Protein AF-A0A9P9YSN4-F1 (afdb_monomer_lite)

Radius of gyration: 20.15 Å; chains: 1; bounding box: 48×45×66 Å

Organism: NCBI:txid103775

Secondary structure (DSSP, 8-state):
-EEEE--SSS--EEEEEEEEEPTTSSSEEEEEEPPPBSS--SEEEE-TTSEEEEE-SSEEEEEETTT--EEEEEE-SS---EEEEEEEE---STTS-EEEEEEEEE--TTS--EEEEEEEEE-SSS-EEEEEEEEEPPTTTTTS--EEEE-SSEEEEE-TTS-EEEEESSSTT-EEEEPPPSTT-EEEE-TTS-EEEEE-SS-EEEEEHHHHHHHHHHHHHTT-

Structure (mmCIF, N/CA/C/O backbone):
data_AF-A0A9P9YSN4-F1
#
_entry.id   AF-A0A9P9YSN4-F1
#
loop_
_atom_site.group_PDB
_atom_site.id
_atom_site.type_symbol
_atom_site.label_atom_id
_atom_site.label_alt_id
_atom_site.label_comp_id
_atom_site.label_asym_id
_atom_site.label_entity_id
_atom_site.label_seq_id
_atom_site.pdbx_PDB_ins_code
_atom_site.Cartn_x
_atom_site.Cartn_y
_atom_site.Cartn_z
_atom_site.occupancy
_atom_site.B_iso_or_equiv
_atom_site.auth_seq_id
_atom_site.auth_comp_id
_atom_site.auth_asym_id
_atom_site.auth_atom_id
_atom_site.pdbx_PDB_model_num
ATOM 1 N N . MET A 1 1 ? 9.419 14.635 -10.804 1.00 47.59 1 MET A N 1
ATOM 2 C CA . MET A 1 1 ? 8.189 15.073 -11.505 1.00 47.59 1 MET A CA 1
ATOM 3 C C . MET A 1 1 ? 7.823 14.019 -12.538 1.00 47.59 1 MET A C 1
ATOM 5 O O . MET A 1 1 ? 8.731 13.466 -13.154 1.00 47.59 1 MET A O 1
ATOM 9 N N . ALA A 1 2 ? 6.533 13.730 -12.711 1.00 52.50 2 ALA A N 1
ATOM 10 C CA . ALA A 1 2 ? 6.032 12.954 -13.845 1.00 52.50 2 ALA A CA 1
ATOM 11 C C . ALA A 1 2 ? 5.411 13.927 -14.851 1.00 52.50 2 ALA A C 1
ATOM 13 O O . ALA A 1 2 ? 4.772 14.896 -14.446 1.00 52.50 2 ALA A O 1
ATOM 14 N N . TRP A 1 3 ? 5.630 13.696 -16.139 1.00 53.97 3 TRP A N 1
ATOM 15 C CA . TRP A 1 3 ? 5.052 14.509 -17.202 1.00 53.97 3 TRP A CA 1
ATOM 16 C C . TRP A 1 3 ? 4.331 13.605 -18.197 1.00 53.97 3 TRP A C 1
ATOM 18 O O . TRP A 1 3 ? 4.740 12.467 -18.456 1.00 53.97 3 TRP A O 1
ATOM 28 N N . GLN A 1 4 ? 3.211 14.108 -18.703 1.00 57.81 4 GLN A N 1
ATOM 29 C CA . GLN A 1 4 ? 2.383 13.424 -19.683 1.00 57.81 4 GLN A CA 1
ATOM 30 C C . GLN A 1 4 ? 2.685 14.002 -21.060 1.00 57.81 4 GLN A C 1
ATOM 32 O O . GLN A 1 4 ? 2.766 15.218 -21.226 1.00 57.81 4 GLN A O 1
ATOM 37 N N . GLN A 1 5 ? 2.854 13.123 -22.042 1.00 48.91 5 GLN A N 1
ATOM 38 C CA . GLN A 1 5 ? 2.970 13.518 -23.437 1.00 48.91 5 GLN A CA 1
ATOM 39 C C . GLN A 1 5 ? 1.948 12.739 -24.248 1.00 48.91 5 GLN A C 1
ATOM 41 O O . GLN A 1 5 ? 2.047 11.518 -24.393 1.00 48.91 5 GLN A O 1
ATOM 46 N N . GLU A 1 6 ? 0.972 13.454 -24.793 1.00 52.16 6 GLU A N 1
ATOM 47 C CA . GLU A 1 6 ? 0.293 13.012 -26.004 1.00 52.16 6 GLU A CA 1
ATOM 48 C C . GLU A 1 6 ? 1.110 13.445 -27.231 1.00 52.16 6 GLU A C 1
ATOM 50 O O . GLU A 1 6 ? 1.854 14.420 -27.168 1.00 52.16 6 GLU A O 1
ATOM 55 N N . LEU A 1 7 ? 0.933 12.719 -28.342 1.00 52.16 7 LEU A N 1
ATOM 56 C CA . LEU A 1 7 ? 1.670 12.759 -29.623 1.00 52.16 7 LEU A CA 1
ATOM 57 C C . LEU A 1 7 ? 2.938 11.886 -29.630 1.00 52.16 7 LEU A C 1
ATOM 59 O O . LEU A 1 7 ? 3.836 12.051 -28.819 1.00 52.16 7 LEU A O 1
ATOM 63 N N . VAL A 1 8 ? 3.111 10.889 -30.504 1.00 45.72 8 VAL A N 1
ATOM 64 C CA . VAL A 1 8 ? 2.631 10.619 -31.872 1.00 45.72 8 VAL A CA 1
ATOM 65 C C . VAL A 1 8 ? 1.987 9.214 -31.885 1.00 45.72 8 VAL A C 1
ATOM 67 O O . VAL A 1 8 ? 2.545 8.301 -31.285 1.00 45.72 8 VAL A O 1
ATOM 70 N N . MET A 1 9 ? 0.838 9.014 -32.548 1.00 53.06 9 MET A N 1
ATOM 71 C CA . MET A 1 9 ? 0.032 7.759 -32.614 1.00 53.06 9 MET A CA 1
ATOM 72 C C . MET A 1 9 ? -1.070 7.530 -31.550 1.00 53.06 9 MET A C 1
ATOM 74 O O . MET A 1 9 ? -1.555 6.407 -31.419 1.00 53.06 9 MET A O 1
ATOM 78 N N . GLY A 1 10 ? -1.503 8.558 -30.810 1.00 57.53 10 GLY A N 1
ATOM 79 C CA . GLY A 1 10 ? -2.753 8.504 -30.024 1.00 57.53 10 GLY A CA 1
ATOM 80 C C . GLY A 1 10 ? -2.774 7.540 -28.826 1.00 57.53 10 GLY A C 1
ATOM 81 O O . GLY A 1 10 ? -3.849 7.150 -28.384 1.00 57.53 10 GLY A O 1
ATOM 82 N N . LYS A 1 11 ? -1.611 7.119 -28.307 1.00 59.16 11 LYS A N 1
ATOM 83 C CA . LYS A 1 11 ? -1.518 6.316 -27.075 1.00 59.16 11 LYS A CA 1
ATOM 84 C C . LYS A 1 11 ? -0.855 7.133 -25.963 1.00 59.16 11 LYS A C 1
ATOM 86 O O . LYS A 1 11 ? 0.205 7.703 -26.231 1.00 59.16 11 LYS A O 1
ATOM 91 N N . PRO A 1 12 ? -1.414 7.151 -24.739 1.00 64.19 12 PRO A N 1
ATOM 92 C CA . PRO A 1 12 ? -0.858 7.923 -23.637 1.00 64.19 12 PRO A CA 1
ATOM 93 C C . PRO A 1 12 ? 0.537 7.410 -23.270 1.00 64.19 12 PRO A C 1
ATOM 95 O O . PRO A 1 12 ? 0.761 6.198 -23.145 1.00 64.19 12 PRO A O 1
ATOM 98 N N . ARG A 1 13 ? 1.479 8.340 -23.096 1.00 71.69 13 ARG A N 1
ATOM 99 C CA . ARG A 1 13 ? 2.818 8.062 -22.576 1.00 71.69 13 ARG A CA 1
ATOM 100 C C . ARG A 1 13 ? 3.095 8.908 -21.345 1.00 71.69 13 ARG A C 1
ATOM 102 O O . ARG A 1 13 ? 2.758 10.090 -21.293 1.00 71.69 13 ARG A O 1
ATOM 109 N N . SER A 1 14 ? 3.760 8.295 -20.377 1.00 81.69 14 SER A N 1
ATOM 110 C CA . SER A 1 14 ? 4.265 8.987 -19.195 1.00 81.69 14 SER A CA 1
ATOM 111 C C . SER A 1 14 ? 5.777 8.841 -19.112 1.00 81.69 14 SER A C 1
ATOM 113 O O . SER A 1 14 ? 6.321 7.748 -19.294 1.00 81.69 14 SER A O 1
ATOM 115 N N . GLY A 1 15 ? 6.442 9.962 -18.847 1.00 84.62 15 GLY A N 1
ATOM 116 C CA . GLY A 1 15 ? 7.856 10.028 -18.505 1.00 84.62 15 GLY A CA 1
ATOM 117 C C . GLY A 1 15 ? 8.022 10.411 -17.039 1.00 84.62 15 GLY A C 1
ATOM 118 O O . GLY A 1 15 ? 7.251 11.212 -16.505 1.00 84.62 15 GLY A O 1
ATOM 119 N N . ILE A 1 16 ? 9.034 9.849 -16.381 1.00 89.19 16 ILE A N 1
ATOM 120 C CA . ILE A 1 16 ? 9.425 10.255 -15.029 1.00 89.19 16 ILE A CA 1
ATOM 121 C C . ILE A 1 16 ? 10.871 10.725 -15.076 1.00 89.19 16 ILE A C 1
ATOM 123 O O . ILE A 1 16 ? 11.736 10.061 -15.646 1.00 89.19 16 ILE A O 1
ATOM 127 N N . CYS A 1 17 ? 11.123 11.866 -14.440 1.00 88.56 17 CYS A N 1
ATOM 128 C CA . CYS A 1 17 ? 12.465 12.367 -14.204 1.00 88.56 17 CYS A CA 1
ATOM 129 C C . CYS A 1 17 ? 12.673 12.633 -12.708 1.00 88.56 17 CYS A C 1
ATOM 131 O O . CYS A 1 17 ? 11.836 13.265 -12.040 1.00 88.56 17 CYS A O 1
ATOM 133 N N . LYS A 1 18 ? 13.802 12.142 -12.192 1.00 89.44 18 LYS A N 1
ATOM 134 C CA . LYS A 1 18 ? 14.283 12.362 -10.830 1.00 89.44 18 LYS A CA 1
ATOM 135 C C . LYS A 1 18 ? 15.406 13.388 -10.852 1.00 89.44 18 LYS A C 1
ATOM 137 O O . LYS A 1 18 ? 16.397 13.229 -11.560 1.00 89.44 18 LYS A O 1
ATOM 142 N N . TYR A 1 19 ? 15.247 14.402 -10.016 1.00 89.75 19 TYR A N 1
ATOM 143 C CA . TYR A 1 19 ? 16.246 15.423 -9.751 1.00 89.75 19 TYR A CA 1
ATOM 144 C C . TYR A 1 19 ? 16.801 15.160 -8.357 1.00 89.75 19 TYR A C 1
ATOM 146 O O . TYR A 1 19 ? 16.035 15.106 -7.395 1.00 89.75 19 TYR A O 1
ATOM 154 N N . SER A 1 20 ? 18.109 14.961 -8.252 1.00 88.25 20 SER A N 1
ATOM 155 C CA . SER A 1 20 ? 18.782 14.859 -6.957 1.00 88.25 20 SER A CA 1
ATOM 156 C C . SER A 1 20 ? 19.406 16.209 -6.649 1.00 88.25 20 SER A C 1
ATOM 158 O O . SER A 1 20 ? 20.141 16.732 -7.483 1.00 88.25 20 SER A O 1
ATOM 160 N N . LEU A 1 21 ? 19.120 16.769 -5.479 1.00 89.88 21 LEU A N 1
ATOM 161 C CA . LEU A 1 21 ? 19.705 18.029 -5.021 1.00 89.88 21 LEU A CA 1
ATOM 162 C C . LEU A 1 21 ? 21.029 17.761 -4.302 1.00 89.88 21 LEU A C 1
ATOM 164 O O . LEU A 1 21 ? 21.212 16.700 -3.702 1.00 89.88 21 LEU A O 1
ATOM 168 N N . THR A 1 22 ? 21.958 18.711 -4.371 1.00 91.19 22 THR A N 1
ATOM 169 C CA . THR A 1 22 ? 23.121 18.714 -3.479 1.00 91.19 22 THR A CA 1
ATOM 170 C C . THR A 1 22 ? 22.670 18.957 -2.033 1.00 91.19 22 THR A C 1
ATOM 172 O O . THR A 1 22 ? 21.595 19.520 -1.818 1.00 91.19 22 THR A O 1
ATOM 175 N N . PRO A 1 23 ? 23.456 18.558 -1.014 1.00 90.44 23 PRO A N 1
ATOM 176 C CA . PRO A 1 23 ? 23.074 18.758 0.387 1.00 90.44 23 PRO A CA 1
ATOM 177 C C . PRO A 1 23 ? 22.812 20.222 0.763 1.00 90.44 23 PRO A C 1
ATOM 179 O O . PRO A 1 23 ? 22.046 20.478 1.685 1.00 90.44 23 PRO A O 1
ATOM 182 N N . THR A 1 24 ? 23.424 21.176 0.051 1.00 92.38 24 THR A N 1
ATOM 183 C CA . THR A 1 24 ? 23.204 22.615 0.264 1.00 92.38 24 THR A CA 1
ATOM 184 C C . THR A 1 24 ? 21.958 23.148 -0.449 1.00 92.38 24 THR A C 1
ATOM 186 O O . THR A 1 24 ? 21.590 24.291 -0.233 1.00 92.38 24 THR A O 1
ATOM 189 N N . LEU A 1 25 ? 21.278 22.321 -1.257 1.00 87.38 25 LEU A N 1
ATOM 190 C CA . LEU A 1 25 ? 20.076 22.638 -2.043 1.00 87.38 25 LEU A CA 1
ATOM 191 C C . LEU A 1 25 ? 20.259 23.704 -3.137 1.00 87.38 25 LEU A C 1
ATOM 193 O O . LEU A 1 25 ? 19.301 24.017 -3.841 1.00 87.38 25 LEU A O 1
ATOM 197 N N . ASP A 1 26 ? 21.473 24.212 -3.337 1.00 87.69 26 ASP A N 1
ATOM 198 C CA . ASP A 1 26 ? 21.745 25.285 -4.302 1.00 87.69 26 ASP A CA 1
ATOM 199 C C . ASP A 1 26 ? 21.825 24.782 -5.749 1.00 87.69 26 ASP A C 1
ATOM 201 O O . ASP A 1 26 ? 21.654 25.542 -6.702 1.00 87.69 26 ASP A O 1
ATOM 205 N N . THR A 1 27 ? 22.128 23.495 -5.934 1.00 89.62 27 THR A N 1
ATOM 206 C CA . THR A 1 27 ? 22.379 22.904 -7.252 1.00 89.62 27 THR A CA 1
ATOM 207 C C . THR A 1 27 ? 21.838 21.483 -7.366 1.00 89.62 27 THR A C 1
ATOM 209 O O . THR A 1 27 ? 21.609 20.776 -6.382 1.00 89.62 27 THR A O 1
ATOM 212 N N . LEU A 1 28 ? 21.639 21.038 -8.607 1.00 89.25 28 LEU A N 1
ATOM 213 C CA . LEU A 1 28 ? 21.333 19.644 -8.908 1.00 89.25 28 LEU A CA 1
ATOM 214 C C . LEU A 1 28 ? 22.616 18.808 -8.829 1.00 89.25 28 LEU A C 1
ATOM 216 O O . LEU A 1 28 ? 23.585 19.082 -9.531 1.00 89.25 28 LEU A O 1
ATOM 220 N N . ALA A 1 29 ? 22.598 17.753 -8.022 1.00 89.44 29 ALA A N 1
ATOM 221 C CA . ALA A 1 29 ? 23.640 16.734 -7.989 1.00 89.44 29 ALA A CA 1
ATOM 222 C C . ALA A 1 29 ? 23.543 15.776 -9.188 1.00 89.44 29 ALA A C 1
ATOM 224 O O . ALA A 1 29 ? 24.557 15.312 -9.700 1.00 89.44 29 ALA A O 1
ATOM 225 N N . SER A 1 30 ? 22.326 15.439 -9.630 1.00 88.69 30 SER A N 1
ATOM 226 C CA . SER A 1 30 ? 22.107 14.612 -10.824 1.00 88.69 30 SER A CA 1
ATOM 227 C C . SER A 1 30 ? 20.679 14.721 -11.355 1.00 88.69 30 SER A C 1
ATOM 229 O O . SER A 1 30 ? 19.746 15.052 -10.618 1.00 88.69 30 SER A O 1
ATOM 231 N N . ILE A 1 31 ? 20.516 14.392 -12.636 1.00 89.12 31 ILE A N 1
ATOM 232 C CA . ILE A 1 31 ? 19.228 14.225 -13.312 1.00 89.12 31 ILE A CA 1
ATOM 233 C C . ILE A 1 31 ? 19.180 12.795 -13.848 1.00 89.12 31 ILE A C 1
ATOM 235 O O . ILE A 1 31 ? 20.142 12.335 -14.464 1.00 89.12 31 ILE A O 1
ATOM 239 N N . ARG A 1 32 ? 18.081 12.083 -13.596 1.00 87.81 32 ARG A N 1
ATOM 240 C CA . ARG A 1 32 ? 17.879 10.711 -14.064 1.00 87.81 32 ARG A CA 1
ATOM 241 C C . ARG A 1 32 ? 16.506 10.555 -14.690 1.00 87.81 32 ARG A C 1
ATOM 243 O O . ARG A 1 32 ? 15.489 10.775 -14.032 1.00 87.81 32 ARG A O 1
ATOM 250 N N . GLU A 1 33 ? 16.495 10.110 -15.937 1.00 86.88 33 GLU A N 1
ATOM 251 C CA . GLU A 1 33 ? 15.278 9.757 -16.656 1.00 86.88 33 GLU A CA 1
ATOM 252 C C . GLU A 1 33 ? 14.961 8.275 -16.473 1.00 86.88 33 GLU A C 1
ATOM 254 O O . GLU A 1 33 ? 15.836 7.415 -16.566 1.00 86.88 33 GLU A O 1
ATOM 259 N N . PHE A 1 34 ? 13.695 7.984 -16.205 1.00 88.75 34 PHE A N 1
ATOM 260 C CA . PHE A 1 34 ? 13.178 6.627 -16.117 1.00 88.75 34 PHE A CA 1
ATOM 261 C C . PHE A 1 34 ? 12.638 6.220 -17.487 1.00 88.75 34 PHE A C 1
ATOM 263 O O . PHE A 1 34 ? 12.190 7.054 -18.279 1.00 88.75 34 PHE A O 1
ATOM 270 N N . LYS A 1 35 ? 12.630 4.914 -17.760 1.00 84.38 35 LYS A N 1
ATOM 271 C CA . LYS A 1 35 ? 12.101 4.377 -19.016 1.00 84.38 35 LYS A CA 1
ATOM 272 C C . LYS A 1 35 ? 10.649 4.822 -19.241 1.00 84.38 35 LYS A C 1
ATOM 274 O O . LYS A 1 35 ? 9.803 4.666 -18.361 1.00 84.38 35 LYS A O 1
ATOM 279 N N . GLN A 1 36 ? 10.360 5.329 -20.442 1.00 83.19 36 GLN A N 1
ATOM 280 C CA . GLN A 1 36 ? 9.019 5.783 -20.821 1.00 83.19 36 GLN A CA 1
ATOM 281 C C . GLN A 1 36 ? 7.975 4.666 -20.705 1.00 83.19 36 GLN A C 1
ATOM 283 O O . GLN A 1 36 ? 8.204 3.523 -21.118 1.00 83.19 36 GLN A O 1
ATOM 288 N N . LEU A 1 37 ? 6.788 5.032 -20.225 1.00 86.19 37 LEU A N 1
ATOM 289 C CA . LEU A 1 37 ? 5.637 4.145 -20.133 1.00 86.19 37 LEU A CA 1
ATOM 290 C C . LEU A 1 37 ? 4.684 4.317 -21.304 1.00 86.19 37 LEU A C 1
ATOM 292 O O . LEU A 1 37 ? 4.561 5.386 -21.891 1.00 86.19 37 LEU A O 1
ATOM 296 N N . ARG A 1 38 ? 3.964 3.234 -21.602 1.00 85.31 38 ARG A N 1
ATOM 297 C CA . ARG A 1 38 ? 2.877 3.188 -22.595 1.00 85.31 38 ARG A CA 1
ATOM 298 C C . ARG A 1 38 ? 1.486 3.316 -21.959 1.00 85.31 38 ARG A C 1
ATOM 300 O O . ARG A 1 38 ? 0.513 2.821 -22.519 1.00 85.31 38 ARG A O 1
ATOM 307 N N . HIS A 1 39 ? 1.422 3.855 -20.748 1.00 86.62 39 HIS A N 1
ATOM 308 C CA . HIS A 1 39 ? 0.187 4.164 -20.042 1.00 86.62 39 HIS A CA 1
ATOM 309 C C . HIS A 1 39 ? 0.390 5.435 -19.226 1.00 86.62 39 HIS A C 1
ATOM 311 O O . HIS A 1 39 ? 1.524 5.803 -18.913 1.00 86.62 39 HIS A O 1
ATOM 317 N N . GLU A 1 40 ? -0.725 6.081 -18.911 1.00 87.75 40 GLU A N 1
ATOM 318 C CA . GLU A 1 40 ? -0.768 7.269 -18.075 1.00 87.75 40 GLU A CA 1
ATOM 319 C C . GLU A 1 40 ? -0.560 6.912 -16.600 1.00 87.75 40 GLU A C 1
ATOM 321 O O . GLU A 1 40 ? -1.130 5.933 -16.108 1.00 87.75 40 GLU A O 1
ATOM 326 N N . LEU A 1 41 ? 0.222 7.729 -15.897 1.00 90.06 41 LEU A N 1
ATOM 327 C CA . LEU A 1 41 ? 0.331 7.707 -14.443 1.00 90.06 41 LEU A CA 1
ATOM 328 C C . LEU A 1 41 ? -0.571 8.766 -13.814 1.00 90.06 41 LEU A C 1
ATOM 330 O O . LEU A 1 41 ? -0.554 9.928 -14.219 1.00 90.06 41 LEU A O 1
ATOM 334 N N . ARG A 1 42 ? -1.293 8.354 -12.776 1.00 89.69 42 ARG A N 1
ATOM 335 C CA . ARG A 1 4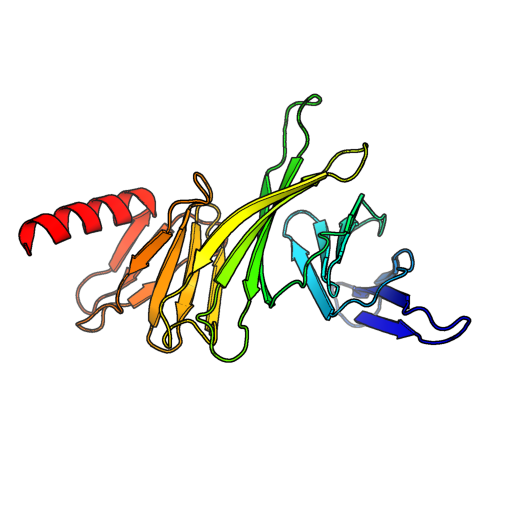2 ? -2.142 9.200 -11.931 1.00 89.69 42 ARG A CA 1
ATOM 336 C C . ARG A 1 42 ? -1.481 9.548 -10.608 1.00 89.69 42 ARG A C 1
ATOM 338 O O . ARG A 1 42 ? -1.691 10.632 -10.079 1.00 89.69 42 ARG A O 1
ATOM 345 N N . HIS A 1 43 ? -0.691 8.624 -10.074 1.00 90.25 43 HIS A N 1
ATOM 346 C CA . HIS A 1 43 ? -0.043 8.780 -8.783 1.00 90.25 43 HIS A CA 1
ATOM 347 C C . HIS A 1 43 ? 1.313 8.073 -8.778 1.00 90.25 43 HIS A C 1
ATOM 349 O O . HIS A 1 43 ? 1.505 7.073 -9.471 1.00 90.25 43 HIS A O 1
ATOM 355 N N . ILE A 1 44 ? 2.254 8.605 -8.002 1.00 92.19 44 ILE A N 1
ATOM 356 C CA . ILE A 1 44 ? 3.547 7.981 -7.737 1.00 92.19 44 ILE A CA 1
ATOM 357 C C . ILE A 1 44 ? 3.828 8.031 -6.239 1.00 92.19 44 ILE A C 1
ATOM 359 O O . ILE A 1 44 ? 3.563 9.045 -5.595 1.00 92.19 44 ILE A O 1
ATOM 363 N N . GLU A 1 45 ? 4.419 6.971 -5.706 1.00 90.69 45 GLU A N 1
ATOM 364 C CA . GLU A 1 45 ? 4.914 6.931 -4.332 1.00 90.69 45 GLU A CA 1
ATOM 365 C C . GLU A 1 45 ? 6.288 6.262 -4.287 1.00 90.69 45 GLU A C 1
ATOM 367 O O . GLU A 1 45 ? 6.600 5.397 -5.107 1.00 90.69 45 GLU A O 1
ATOM 372 N N . CYS A 1 46 ? 7.121 6.662 -3.331 1.00 88.81 46 CYS A N 1
ATOM 373 C CA . CYS A 1 46 ? 8.405 6.018 -3.079 1.00 88.81 46 CYS A CA 1
ATOM 374 C C . CYS A 1 46 ? 8.323 5.262 -1.757 1.00 88.81 46 CYS A C 1
ATOM 376 O O . CYS A 1 46 ? 8.006 5.854 -0.725 1.00 88.81 46 CYS A O 1
ATOM 378 N N . LEU A 1 47 ? 8.634 3.972 -1.787 1.00 85.44 47 LEU A N 1
ATOM 379 C CA . LEU A 1 47 ? 8.793 3.162 -0.590 1.00 85.44 47 LEU A CA 1
ATOM 380 C C . LEU A 1 47 ? 10.166 3.392 0.041 1.00 85.44 47 LEU A C 1
ATOM 382 O O . LEU A 1 47 ? 11.109 3.833 -0.619 1.00 85.44 47 LEU A O 1
ATOM 386 N N . SER A 1 48 ? 10.279 3.040 1.321 1.00 73.38 48 SER A N 1
ATOM 387 C CA . SER A 1 48 ? 11.511 3.149 2.110 1.00 73.38 48 SER A CA 1
ATOM 388 C C . SER A 1 48 ? 12.676 2.311 1.573 1.00 73.38 48 SER A C 1
ATOM 390 O O . SER A 1 48 ? 13.823 2.600 1.888 1.00 73.38 48 SER A O 1
ATOM 392 N N . GLU A 1 49 ? 12.402 1.294 0.756 1.00 73.69 49 GLU A N 1
ATOM 393 C CA . GLU A 1 49 ? 13.401 0.363 0.215 1.00 73.69 49 GLU A CA 1
ATOM 394 C C . GLU A 1 49 ? 13.857 0.714 -1.207 1.00 73.69 49 GLU A C 1
ATOM 396 O O . GLU A 1 49 ? 14.079 -0.169 -2.032 1.00 73.69 49 GLU A O 1
ATOM 401 N N . ASP A 1 50 ? 13.935 2.004 -1.538 1.00 82.62 50 ASP A N 1
ATOM 402 C CA . ASP A 1 50 ? 14.336 2.453 -2.876 1.00 82.62 50 ASP A CA 1
ATOM 403 C C . ASP A 1 50 ? 13.479 1.850 -4.008 1.00 82.62 50 ASP A C 1
ATOM 405 O O . ASP A 1 50 ? 13.941 1.640 -5.130 1.00 82.62 50 ASP A O 1
ATOM 409 N N . ARG A 1 51 ? 12.191 1.609 -3.746 1.00 89.25 51 ARG A N 1
ATOM 410 C CA . ARG A 1 51 ? 11.224 1.231 -4.781 1.00 89.25 51 ARG A CA 1
ATOM 411 C C . ARG A 1 51 ? 10.318 2.410 -5.083 1.00 89.25 51 ARG A C 1
ATOM 413 O O . ARG A 1 51 ? 9.630 2.908 -4.196 1.00 89.25 51 ARG A O 1
ATOM 420 N N . LEU A 1 52 ? 10.297 2.838 -6.338 1.00 92.62 52 LEU A N 1
ATOM 421 C CA . LEU A 1 52 ? 9.333 3.816 -6.827 1.00 92.62 52 LEU A CA 1
ATOM 422 C C . LEU A 1 52 ? 8.158 3.060 -7.445 1.00 92.62 52 LEU A C 1
ATOM 424 O O . LEU A 1 52 ? 8.369 2.202 -8.299 1.00 92.62 52 LEU A O 1
ATOM 428 N N . ILE A 1 53 ? 6.934 3.379 -7.040 1.00 94.62 53 ILE A N 1
ATOM 429 C CA . ILE A 1 53 ? 5.711 2.783 -7.578 1.00 94.62 53 ILE A CA 1
ATOM 430 C C . ILE A 1 53 ? 4.931 3.863 -8.316 1.00 94.62 53 ILE A C 1
ATOM 432 O O . ILE A 1 53 ? 4.778 4.984 -7.834 1.00 94.62 53 ILE A O 1
ATOM 436 N N . GLY A 1 54 ? 4.443 3.521 -9.502 1.00 94.25 54 GLY A N 1
ATOM 437 C CA . GLY A 1 54 ? 3.578 4.354 -10.319 1.00 94.25 54 GLY A CA 1
ATOM 438 C C . GLY A 1 54 ? 2.249 3.663 -10.548 1.00 94.25 54 GLY A C 1
ATOM 439 O O . GLY A 1 54 ? 2.204 2.524 -11.012 1.00 94.25 54 GLY A O 1
ATOM 440 N N . TYR A 1 55 ? 1.179 4.385 -10.254 1.00 94.75 55 TYR A N 1
ATOM 441 C CA . TYR A 1 55 ? -0.199 3.944 -10.387 1.00 94.75 55 TYR A CA 1
ATOM 442 C C . TYR A 1 55 ? -0.823 4.613 -11.604 1.00 94.75 55 TYR A C 1
ATOM 444 O O . TYR A 1 55 ? -0.905 5.841 -11.677 1.00 94.75 55 TYR A O 1
ATOM 452 N N . GLY A 1 56 ? -1.252 3.807 -12.568 1.00 93.19 56 GLY A N 1
ATOM 453 C CA . GLY A 1 56 ? -2.080 4.232 -13.691 1.00 93.19 56 GLY A CA 1
ATOM 454 C C . GLY A 1 56 ? -3.559 3.930 -13.461 1.00 93.19 56 GLY A C 1
ATOM 455 O O . GLY A 1 56 ? -3.998 3.725 -12.335 1.00 93.19 56 GLY A O 1
ATOM 456 N N . GLN A 1 57 ? -4.336 3.865 -14.545 1.00 91.81 57 GLN A N 1
ATOM 457 C CA . GLN A 1 57 ? -5.767 3.541 -14.462 1.00 91.81 57 GLN A CA 1
ATOM 458 C C . GLN A 1 57 ? -6.024 2.089 -14.046 1.00 91.81 57 GLN A C 1
ATOM 460 O O . GLN A 1 57 ? -6.857 1.844 -13.188 1.00 91.81 57 GLN A O 1
ATOM 465 N N . THR A 1 58 ? -5.342 1.128 -14.673 1.00 93.81 58 THR A N 1
ATOM 466 C CA . THR A 1 58 ? -5.450 -0.313 -14.361 1.00 93.81 58 THR A CA 1
ATOM 467 C C . THR A 1 58 ? -4.089 -0.974 -14.183 1.00 93.81 58 THR A C 1
ATOM 469 O O . THR A 1 58 ? -3.987 -2.195 -14.076 1.00 93.81 58 THR A O 1
ATOM 472 N N . ARG A 1 59 ? -3.022 -0.173 -14.223 1.00 94.25 59 ARG A N 1
ATOM 473 C CA . ARG A 1 59 ? -1.645 -0.648 -14.301 1.00 94.25 59 ARG A CA 1
ATOM 474 C C . ARG A 1 59 ? -0.821 -0.120 -13.152 1.00 94.25 59 ARG A C 1
ATOM 476 O O . ARG A 1 59 ? -0.997 1.026 -12.750 1.00 94.25 59 ARG A O 1
ATOM 483 N N . VAL A 1 60 ? 0.103 -0.945 -12.684 1.00 94.94 60 VAL A N 1
ATOM 484 C CA . VAL A 1 60 ? 1.102 -0.567 -11.684 1.00 94.94 60 VAL A CA 1
ATOM 485 C C . VAL A 1 60 ? 2.473 -0.842 -12.265 1.00 94.94 60 VAL A C 1
ATOM 487 O O . VAL A 1 60 ? 2.733 -1.947 -12.734 1.00 94.94 60 VAL A O 1
ATOM 490 N N . THR A 1 61 ? 3.354 0.151 -12.238 1.00 94.31 61 THR A N 1
ATOM 491 C CA . THR A 1 61 ? 4.760 -0.034 -12.608 1.00 94.31 61 THR A CA 1
ATOM 492 C C . THR A 1 61 ? 5.646 0.228 -11.410 1.00 94.31 61 THR A C 1
ATOM 494 O O . THR A 1 61 ? 5.412 1.166 -10.656 1.00 94.31 61 THR A O 1
ATOM 497 N N . ILE A 1 62 ? 6.665 -0.605 -11.243 1.00 93.00 62 ILE A N 1
ATOM 498 C CA . ILE A 1 62 ? 7.625 -0.520 -10.152 1.00 93.00 62 ILE A CA 1
ATOM 499 C C . ILE A 1 62 ? 9.002 -0.323 -10.758 1.00 93.00 62 ILE A C 1
ATOM 501 O O . ILE A 1 62 ? 9.392 -1.045 -11.679 1.00 93.00 62 ILE A O 1
ATOM 505 N N . TRP A 1 63 ? 9.744 0.630 -10.215 1.00 92.50 63 TRP A N 1
ATOM 506 C CA . TRP A 1 63 ? 11.124 0.894 -10.582 1.00 92.50 63 TRP A CA 1
ATOM 507 C C . TRP A 1 63 ? 12.041 0.799 -9.378 1.00 92.50 63 TRP A C 1
ATOM 509 O O . TRP A 1 63 ? 11.641 1.068 -8.243 1.00 92.50 63 TRP A O 1
ATOM 519 N N . ASP A 1 64 ? 13.298 0.497 -9.664 1.00 90.00 64 ASP A N 1
ATOM 520 C CA . ASP A 1 64 ? 14.381 0.794 -8.749 1.00 90.00 64 ASP A CA 1
ATOM 521 C C . ASP A 1 64 ? 14.581 2.315 -8.723 1.00 90.00 64 ASP A C 1
ATOM 523 O O . ASP A 1 64 ? 14.819 2.964 -9.745 1.00 90.00 64 ASP A O 1
ATOM 527 N N . HIS A 1 65 ? 14.438 2.915 -7.548 1.00 88.69 65 HIS A N 1
ATOM 528 C CA . HIS A 1 65 ? 14.523 4.357 -7.346 1.00 88.69 65 HIS A CA 1
ATOM 529 C C . HIS A 1 65 ? 15.943 4.905 -7.577 1.00 88.69 65 HIS A C 1
ATOM 531 O O . HIS A 1 65 ? 16.115 6.106 -7.844 1.00 88.69 65 HIS A O 1
ATOM 537 N N . ARG A 1 66 ? 16.977 4.061 -7.464 1.00 86.38 66 ARG A N 1
ATOM 538 C CA . ARG A 1 66 ? 18.383 4.453 -7.616 1.00 86.38 66 ARG A CA 1
ATOM 539 C C . ARG A 1 66 ? 18.811 4.395 -9.076 1.00 86.38 66 ARG A C 1
ATOM 541 O O . ARG A 1 66 ? 19.392 5.369 -9.558 1.00 86.38 66 ARG A O 1
ATOM 548 N N . SER A 1 67 ? 18.530 3.294 -9.770 1.00 87.75 67 SER A N 1
ATOM 549 C CA . SER A 1 67 ? 18.938 3.074 -11.160 1.00 87.75 67 SER A CA 1
ATOM 550 C C . SER A 1 67 ? 17.933 3.622 -12.172 1.00 87.75 67 SER A C 1
ATOM 552 O O . SER A 1 67 ? 18.342 4.082 -13.239 1.00 87.75 67 SER A O 1
ATOM 554 N N . GLY A 1 68 ? 16.647 3.672 -11.821 1.00 87.56 68 GLY A N 1
ATOM 555 C CA . GLY A 1 68 ? 15.556 4.020 -12.732 1.00 87.56 68 GLY A CA 1
ATOM 556 C C . GLY A 1 68 ? 15.068 2.852 -13.593 1.00 87.56 68 GLY A C 1
ATOM 557 O O . GLY A 1 68 ? 14.195 3.042 -14.447 1.00 87.56 68 GLY A O 1
ATOM 558 N N . ASP A 1 69 ? 15.610 1.651 -13.376 1.00 89.50 69 ASP A N 1
ATOM 559 C CA . ASP A 1 69 ? 15.221 0.455 -14.113 1.00 89.50 69 ASP A CA 1
ATOM 560 C C . ASP A 1 69 ? 13.817 0.017 -13.721 1.00 89.50 69 ASP A C 1
ATOM 562 O O . ASP A 1 69 ? 13.440 0.013 -12.549 1.00 89.50 69 ASP A O 1
ATOM 566 N N . THR A 1 70 ? 13.027 -0.372 -14.718 1.00 90.50 70 THR A N 1
ATOM 567 C CA . THR A 1 70 ? 11.726 -0.986 -14.464 1.00 90.50 70 THR A CA 1
ATOM 568 C C . THR A 1 70 ? 11.949 -2.378 -13.904 1.00 90.50 70 THR A C 1
ATOM 570 O O . THR A 1 70 ? 12.462 -3.249 -14.602 1.00 90.50 70 THR A O 1
ATOM 573 N N . LEU A 1 71 ? 11.521 -2.574 -12.662 1.00 89.56 71 LEU A N 1
ATOM 574 C CA . LEU A 1 71 ? 11.537 -3.870 -12.010 1.00 89.56 71 LEU A CA 1
ATOM 575 C C . LEU A 1 71 ? 10.365 -4.702 -12.501 1.0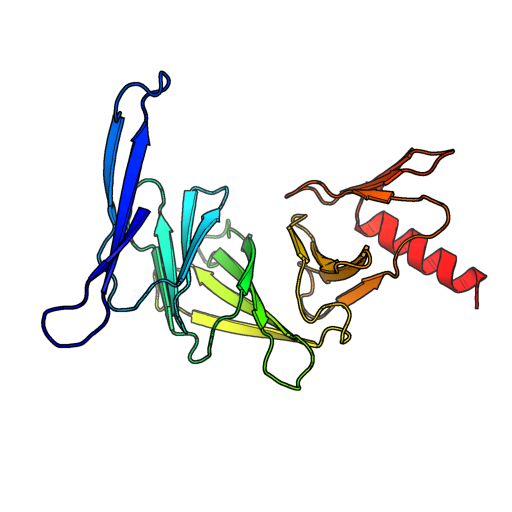0 89.56 71 LEU A C 1
ATOM 577 O O . LEU A 1 71 ? 10.582 -5.796 -12.992 1.00 89.56 71 LEU A O 1
ATOM 581 N N . MET A 1 72 ? 9.143 -4.168 -12.430 1.00 92.31 72 MET A N 1
ATOM 582 C CA . MET A 1 72 ? 7.918 -4.889 -12.785 1.00 92.31 72 MET A CA 1
ATOM 583 C C . MET A 1 72 ? 6.857 -3.956 -13.369 1.00 92.31 72 MET A C 1
ATOM 585 O O . MET A 1 72 ? 6.841 -2.756 -13.097 1.00 92.31 72 MET A O 1
ATOM 589 N N . ASN A 1 73 ? 5.953 -4.515 -14.173 1.00 92.69 73 ASN A N 1
ATOM 590 C CA . ASN A 1 73 ? 4.802 -3.809 -14.731 1.00 92.69 73 ASN A CA 1
ATOM 591 C C . ASN A 1 73 ? 3.604 -4.760 -14.786 1.00 92.69 73 ASN A C 1
ATOM 593 O O . ASN A 1 73 ? 3.648 -5.770 -15.488 1.00 92.69 73 ASN A O 1
ATOM 597 N N . TYR A 1 74 ? 2.551 -4.429 -14.050 1.00 94.38 74 TYR A N 1
ATOM 598 C CA . TYR A 1 74 ? 1.337 -5.225 -13.933 1.00 94.38 74 TYR A CA 1
ATOM 599 C C . TYR A 1 74 ? 0.195 -4.545 -14.673 1.00 94.38 74 TYR A C 1
ATOM 601 O O . TYR A 1 74 ? -0.019 -3.341 -14.529 1.00 94.38 74 TYR A O 1
ATOM 609 N N . ASP A 1 75 ? -0.580 -5.336 -15.410 1.00 93.50 75 ASP A N 1
ATOM 610 C CA . ASP A 1 75 ? -1.927 -4.963 -15.827 1.00 93.50 75 ASP A CA 1
ATOM 611 C C . ASP A 1 75 ? -2.921 -5.733 -14.968 1.00 93.50 75 ASP A C 1
ATOM 613 O O . ASP A 1 75 ? -3.034 -6.952 -15.081 1.00 93.50 75 ASP A O 1
ATOM 617 N N . LEU A 1 76 ? -3.595 -5.021 -14.071 1.00 93.69 76 LEU A N 1
ATOM 618 C CA . LEU A 1 76 ? -4.491 -5.613 -13.083 1.00 93.69 76 LEU A CA 1
ATOM 619 C C . LEU A 1 76 ? -5.881 -5.907 -13.662 1.00 93.69 76 LEU A C 1
ATOM 621 O O . LEU A 1 76 ? -6.737 -6.469 -12.977 1.00 93.69 76 LEU A O 1
ATOM 625 N N . GLY A 1 77 ? -6.143 -5.473 -14.903 1.00 91.50 77 GLY A N 1
ATOM 626 C CA . GLY A 1 77 ? -7.419 -5.678 -15.593 1.00 91.50 77 GLY A CA 1
ATOM 627 C C . GLY A 1 77 ? -8.619 -4.993 -14.929 1.00 91.50 77 GLY A C 1
ATOM 628 O O . GLY A 1 77 ? -9.759 -5.258 -15.306 1.00 91.50 77 GLY A O 1
ATOM 629 N N . ARG A 1 78 ? -8.387 -4.127 -13.936 1.00 90.62 78 ARG A N 1
ATOM 630 C CA . ARG A 1 78 ? -9.420 -3.409 -13.181 1.00 90.62 78 ARG A CA 1
ATOM 631 C C . ARG A 1 78 ? -8.971 -1.993 -12.831 1.00 90.62 78 ARG A C 1
ATOM 633 O O . ARG A 1 78 ? -7.767 -1.786 -12.679 1.00 90.62 78 ARG A O 1
ATOM 640 N N . PRO A 1 79 ? -9.907 -1.041 -12.683 1.00 92.19 79 PRO A N 1
ATOM 641 C CA . PRO A 1 79 ? -9.590 0.294 -12.200 1.00 92.19 79 PRO A CA 1
ATOM 642 C C . PRO A 1 79 ? -8.900 0.258 -10.834 1.00 92.19 79 PRO A C 1
ATOM 644 O O . PRO A 1 79 ? -9.323 -0.468 -9.936 1.00 92.19 79 PRO A O 1
ATOM 647 N N . LEU A 1 80 ? -7.845 1.051 -10.700 1.00 93.38 80 LEU A N 1
ATOM 648 C CA . LEU A 1 80 ? -7.184 1.351 -9.440 1.00 93.38 80 LEU A CA 1
ATOM 649 C C . LEU A 1 80 ? -7.867 2.540 -8.768 1.00 93.38 80 LEU A C 1
ATOM 651 O O . LEU A 1 80 ? -8.339 3.467 -9.432 1.00 93.38 80 LEU A O 1
ATOM 655 N N . GLY A 1 81 ? -7.930 2.472 -7.443 1.00 92.44 81 GLY A N 1
ATOM 656 C CA . GLY A 1 81 ? -8.477 3.517 -6.593 1.00 92.44 81 GLY A CA 1
ATOM 657 C C . GLY A 1 81 ? -7.421 4.530 -6.156 1.00 92.44 81 GLY A C 1
ATOM 658 O O . GLY A 1 81 ? -6.369 4.672 -6.781 1.00 92.44 81 GLY A O 1
ATOM 659 N N . SER A 1 82 ? -7.687 5.223 -5.052 1.00 92.44 82 SER A N 1
ATOM 660 C CA . SER A 1 82 ? -6.645 5.961 -4.339 1.00 92.44 82 SER A CA 1
ATOM 661 C C . SER A 1 82 ? -5.742 4.973 -3.591 1.00 92.44 82 SER A C 1
ATOM 663 O O . SER A 1 82 ? -6.216 4.030 -2.951 1.00 92.44 82 SER A O 1
ATOM 665 N N . SER A 1 83 ? -4.424 5.161 -3.693 1.00 93.25 83 SER A N 1
ATOM 666 C CA . SER A 1 83 ? -3.476 4.325 -2.953 1.00 93.25 83 SER A CA 1
ATOM 667 C C . SER A 1 83 ? -3.518 4.695 -1.473 1.00 93.25 83 SER A C 1
ATOM 669 O O . SER A 1 83 ? -3.253 5.843 -1.120 1.00 93.25 83 SER A O 1
ATOM 671 N N . LEU A 1 84 ? -3.864 3.732 -0.616 1.00 93.88 84 LEU A N 1
ATOM 672 C CA . LEU A 1 84 ? -3.832 3.905 0.838 1.00 93.88 84 LEU A CA 1
ATOM 673 C C . LEU A 1 84 ? -2.459 3.561 1.411 1.00 93.88 84 LEU A C 1
ATOM 675 O O . LEU A 1 84 ? -1.957 4.239 2.304 1.00 93.88 84 LEU A O 1
ATOM 679 N N . ALA A 1 85 ? -1.877 2.470 0.922 1.00 92.69 85 ALA A N 1
ATOM 680 C CA . ALA A 1 85 ? -0.559 2.001 1.305 1.00 92.69 85 ALA A CA 1
ATOM 681 C C . ALA A 1 85 ? -0.061 0.951 0.314 1.00 92.69 85 ALA A C 1
ATOM 683 O O . ALA A 1 85 ? -0.847 0.235 -0.315 1.00 92.69 85 ALA A O 1
ATOM 684 N N . ALA A 1 86 ? 1.255 0.781 0.293 1.00 92.38 86 ALA A N 1
ATOM 685 C CA . ALA A 1 86 ? 1.901 -0.407 -0.225 1.00 92.38 86 ALA A CA 1
ATOM 686 C C . ALA A 1 86 ? 2.861 -0.984 0.827 1.00 92.38 86 ALA A C 1
ATOM 688 O O . ALA A 1 86 ? 3.543 -0.250 1.549 1.00 92.38 86 ALA A O 1
ATOM 689 N N . MET A 1 87 ? 2.873 -2.310 0.946 1.00 90.62 87 MET A N 1
ATOM 690 C CA . MET A 1 87 ? 3.718 -3.068 1.870 1.00 90.62 87 MET A CA 1
ATOM 691 C C . MET A 1 87 ? 4.578 -4.039 1.074 1.00 90.62 87 MET A C 1
ATOM 693 O O . MET A 1 87 ? 4.057 -4.851 0.309 1.00 90.62 87 MET A O 1
ATOM 697 N N . HIS A 1 88 ? 5.892 -3.942 1.245 1.00 89.44 88 HIS A N 1
ATOM 698 C CA . HIS A 1 88 ? 6.846 -4.834 0.608 1.00 89.44 88 HIS A CA 1
ATOM 699 C C . HIS A 1 88 ? 7.258 -5.941 1.580 1.00 89.44 88 HIS A C 1
ATOM 701 O O . HIS A 1 88 ? 7.641 -5.672 2.714 1.00 89.44 88 HIS A O 1
ATOM 707 N N . TYR A 1 89 ? 7.173 -7.179 1.108 1.00 88.25 89 TYR A N 1
ATOM 708 C CA . TYR A 1 89 ? 7.589 -8.386 1.804 1.00 88.25 89 TYR A CA 1
ATOM 709 C C . TYR A 1 89 ? 8.767 -8.981 1.036 1.00 88.25 89 TYR A C 1
ATOM 711 O O . TYR A 1 89 ? 8.552 -9.715 0.063 1.00 88.25 89 TYR A O 1
ATOM 719 N N . PRO A 1 90 ? 10.006 -8.623 1.407 1.00 86.81 90 PRO A N 1
ATOM 720 C CA . PRO A 1 90 ? 11.181 -9.203 0.786 1.00 86.81 90 PRO A CA 1
ATOM 721 C C . PRO A 1 90 ? 11.257 -10.691 1.126 1.00 86.81 90 PRO A C 1
ATOM 723 O O . PRO A 1 90 ? 11.120 -11.085 2.284 1.00 86.81 90 PRO A O 1
ATOM 726 N N . SER A 1 91 ? 11.509 -11.509 0.112 1.00 83.81 91 SER A N 1
ATOM 727 C CA . SER A 1 91 ? 11.946 -12.883 0.330 1.00 83.81 91 SER A CA 1
ATOM 728 C C . SER A 1 91 ? 13.463 -12.912 0.516 1.00 83.81 91 SER A C 1
ATOM 730 O O . SER A 1 91 ? 14.193 -12.230 -0.205 1.00 83.81 91 SER A O 1
ATOM 732 N N . ILE A 1 92 ? 13.927 -13.704 1.482 1.00 76.75 92 ILE A N 1
ATOM 733 C CA . ILE A 1 92 ? 15.355 -13.975 1.710 1.00 76.75 92 ILE A CA 1
ATOM 734 C C . ILE A 1 92 ? 15.791 -15.229 0.933 1.00 76.75 92 ILE A C 1
ATOM 736 O O . ILE A 1 92 ? 16.960 -15.358 0.566 1.00 76.75 92 ILE A O 1
ATOM 740 N N . ASP A 1 93 ? 14.849 -16.126 0.637 1.00 78.56 93 ASP A N 1
ATOM 741 C CA . ASP A 1 93 ? 15.107 -17.352 -0.107 1.00 78.56 93 ASP A CA 1
ATOM 742 C C . ASP A 1 93 ? 15.134 -17.062 -1.610 1.00 78.56 93 ASP A C 1
ATOM 744 O O . ASP A 1 93 ? 14.195 -16.486 -2.161 1.00 78.56 93 ASP A O 1
ATOM 748 N N . ILE A 1 94 ? 16.196 -17.514 -2.285 1.00 69.12 94 ILE A N 1
ATOM 749 C CA . ILE A 1 94 ? 16.377 -17.383 -3.743 1.00 69.12 94 ILE A CA 1
ATOM 750 C C . ILE A 1 94 ? 15.206 -17.987 -4.532 1.00 69.12 94 ILE A C 1
ATOM 752 O O . ILE A 1 94 ? 14.871 -17.492 -5.606 1.00 69.12 94 ILE A O 1
ATOM 756 N N . ASP A 1 95 ? 14.575 -19.027 -3.988 1.00 74.62 95 ASP A N 1
ATOM 757 C CA . ASP A 1 95 ? 13.479 -19.748 -4.639 1.00 74.62 95 ASP A CA 1
ATOM 758 C C . ASP A 1 95 ? 12.102 -19.110 -4.392 1.00 74.62 95 ASP A C 1
ATOM 760 O O . ASP A 1 95 ? 11.099 -19.561 -4.947 1.00 74.62 95 ASP A O 1
ATOM 764 N N . GLN A 1 96 ? 12.031 -18.070 -3.557 1.00 78.00 96 GLN A N 1
ATOM 765 C CA . GLN A 1 96 ? 10.795 -17.368 -3.239 1.00 78.00 96 GLN A CA 1
ATOM 766 C C . GLN A 1 96 ? 10.855 -15.929 -3.748 1.00 78.00 96 GLN A C 1
ATOM 768 O O . GLN A 1 96 ? 11.793 -15.174 -3.490 1.00 78.00 96 GLN A O 1
ATOM 773 N N . SER A 1 97 ? 9.814 -15.530 -4.466 1.00 82.69 97 SER A N 1
ATOM 774 C CA . SER A 1 97 ? 9.674 -14.165 -4.959 1.00 82.69 97 SER A CA 1
ATOM 775 C C . SER A 1 97 ? 9.306 -13.206 -3.829 1.00 82.69 97 SER A C 1
ATOM 777 O O . SER A 1 97 ? 8.535 -13.541 -2.928 1.00 82.69 97 SER A O 1
ATOM 779 N N . SER A 1 98 ? 9.823 -11.979 -3.896 1.00 88.88 98 SER A N 1
ATOM 780 C CA . SER A 1 98 ? 9.358 -10.914 -3.003 1.00 88.88 98 SER A CA 1
ATOM 781 C C . SER A 1 98 ? 7.928 -10.523 -3.378 1.00 88.88 98 SER A C 1
ATOM 783 O O . SER A 1 98 ? 7.537 -10.623 -4.539 1.00 88.88 98 SER A O 1
ATOM 785 N N . MET A 1 99 ? 7.137 -10.053 -2.421 1.00 90.94 99 MET A N 1
ATOM 786 C CA . MET A 1 99 ? 5.746 -9.669 -2.661 1.00 90.94 99 MET A CA 1
ATOM 787 C C . MET A 1 99 ? 5.540 -8.191 -2.367 1.00 90.94 99 MET A C 1
ATOM 789 O O . MET A 1 99 ? 6.079 -7.645 -1.409 1.00 90.94 99 MET A O 1
ATOM 793 N N . LEU A 1 100 ? 4.717 -7.538 -3.177 1.00 92.81 100 LEU A N 1
ATOM 794 C CA . LEU A 1 100 ? 4.204 -6.206 -2.906 1.00 92.81 100 LEU A CA 1
ATOM 795 C C . LEU A 1 100 ? 2.693 -6.288 -2.715 1.00 92.81 100 LEU A C 1
ATOM 797 O O . LEU A 1 100 ? 1.975 -6.702 -3.622 1.00 92.81 100 LEU A O 1
ATOM 801 N N . VAL A 1 101 ? 2.202 -5.881 -1.551 1.00 94.38 101 VAL A N 1
ATOM 802 C CA . VAL A 1 101 ? 0.769 -5.809 -1.259 1.00 94.38 101 VAL A CA 1
ATOM 803 C C . VAL A 1 101 ? 0.318 -4.359 -1.349 1.00 94.38 101 VAL A C 1
ATOM 805 O O . VAL A 1 101 ? 0.833 -3.496 -0.644 1.00 94.38 101 VAL A O 1
ATOM 808 N N . LEU A 1 102 ? -0.642 -4.103 -2.227 1.00 95.38 102 LEU A N 1
ATOM 809 C CA . LEU A 1 102 ? -1.239 -2.802 -2.493 1.00 95.38 102 LEU A CA 1
ATOM 810 C C . LEU A 1 102 ? -2.616 -2.731 -1.842 1.00 95.38 102 LEU A C 1
ATOM 812 O O . LEU A 1 102 ? -3.423 -3.650 -1.992 1.00 95.38 102 LEU A O 1
ATOM 816 N N . TYR A 1 103 ? -2.904 -1.611 -1.191 1.00 95.81 103 TYR A N 1
ATOM 817 C CA . TYR A 1 103 ? -4.208 -1.319 -0.608 1.00 95.81 103 TYR A CA 1
ATOM 818 C C . TYR A 1 103 ? -4.822 -0.147 -1.358 1.00 95.81 103 TYR A C 1
ATOM 820 O O . TYR A 1 103 ? -4.285 0.961 -1.338 1.00 95.81 103 TYR A O 1
ATOM 828 N N . GLN A 1 104 ? -5.920 -0.402 -2.061 1.00 95.62 104 GLN A N 1
ATOM 829 C CA . GLN A 1 104 ? -6.555 0.571 -2.945 1.00 95.62 104 GLN A CA 1
ATOM 830 C C . GLN A 1 104 ? -7.954 0.882 -2.431 1.00 95.62 104 GLN A C 1
ATOM 832 O O . GLN A 1 104 ? -8.762 -0.034 -2.300 1.00 95.62 104 GLN A O 1
ATOM 837 N N . HIS A 1 105 ? -8.246 2.152 -2.154 1.00 95.25 105 HIS A N 1
ATOM 838 C CA . HIS A 1 105 ? -9.589 2.608 -1.793 1.00 95.25 105 HIS A CA 1
ATOM 839 C C . HIS A 1 105 ? -10.365 2.990 -3.048 1.00 95.25 105 HIS A C 1
ATOM 841 O O . HIS A 1 105 ? -9.942 3.837 -3.834 1.00 95.25 105 HIS A O 1
ATOM 847 N N . LEU A 1 106 ? -11.492 2.319 -3.260 1.00 94.38 106 LEU A N 1
ATOM 848 C CA . LEU A 1 106 ? -12.381 2.537 -4.388 1.00 94.38 106 LEU A CA 1
ATOM 849 C C . LEU A 1 106 ? -13.732 3.011 -3.867 1.00 94.38 106 LEU A C 1
ATOM 851 O O . LEU A 1 106 ? -14.367 2.341 -3.055 1.00 94.38 106 LEU A O 1
ATOM 855 N N . LYS A 1 107 ? -14.205 4.135 -4.399 1.00 92.69 107 LYS A N 1
ATOM 856 C CA . LYS A 1 107 ? -15.544 4.654 -4.138 1.00 92.69 107 LYS A CA 1
ATOM 857 C C . LYS A 1 107 ? -16.293 4.814 -5.454 1.00 92.69 107 LYS A C 1
ATOM 859 O O . LYS A 1 107 ? -16.052 5.748 -6.215 1.00 92.69 107 LYS A O 1
ATOM 864 N N . GLU A 1 108 ? -17.203 3.884 -5.726 1.00 89.56 108 GLU A N 1
ATOM 865 C CA . GLU A 1 108 ? -18.149 4.018 -6.834 1.00 89.56 108 GLU A CA 1
ATOM 866 C C . GLU A 1 108 ? -19.358 4.872 -6.405 1.00 89.56 108 GLU A C 1
ATOM 868 O O . GLU A 1 108 ? -19.781 4.815 -5.242 1.00 89.56 108 GLU A O 1
ATOM 873 N N . PRO A 1 109 ? -19.966 5.645 -7.325 1.00 87.56 109 PRO A N 1
ATOM 874 C CA . PRO A 1 109 ? -21.199 6.367 -7.037 1.00 87.56 109 PRO A CA 1
ATOM 875 C C . PRO A 1 109 ? -22.285 5.417 -6.514 1.00 87.56 109 PRO A C 1
ATOM 877 O O . PRO A 1 109 ? -22.527 4.359 -7.093 1.00 87.56 109 PRO A O 1
ATOM 880 N N . ASN A 1 110 ? -22.961 5.806 -5.431 1.00 88.00 110 ASN A N 1
ATOM 881 C CA . ASN A 1 110 ? -24.059 5.051 -4.809 1.00 88.00 110 ASN A CA 1
ATOM 882 C C . ASN A 1 110 ? -23.695 3.658 -4.257 1.00 88.00 110 ASN A C 1
ATOM 884 O O . ASN A 1 110 ? -24.595 2.874 -3.951 1.00 88.00 110 ASN A O 1
ATOM 888 N N . ARG A 1 111 ? -22.408 3.329 -4.103 1.00 91.06 111 ARG A N 1
ATOM 889 C CA . ARG A 1 111 ? -21.960 2.100 -3.428 1.00 91.06 111 ARG A CA 1
ATOM 890 C C . ARG A 1 111 ? -21.056 2.431 -2.251 1.00 91.06 111 ARG A C 1
ATOM 892 O O . ARG A 1 111 ? -20.332 3.415 -2.352 1.00 91.06 111 ARG A O 1
ATOM 899 N N . PRO A 1 112 ? -21.073 1.658 -1.153 1.00 91.50 112 PRO A N 1
ATOM 900 C CA . PRO A 1 112 ? -20.111 1.841 -0.068 1.00 91.50 112 PRO A CA 1
ATOM 901 C C . PRO A 1 112 ? -18.675 1.781 -0.594 1.00 91.50 112 PRO A C 1
ATOM 903 O O . PRO A 1 112 ? -18.406 1.040 -1.542 1.00 91.50 112 PRO A O 1
ATOM 906 N N . ALA A 1 113 ? -17.769 2.548 0.010 1.00 94.00 113 ALA A N 1
ATOM 907 C CA . ALA A 1 113 ? -16.352 2.421 -0.301 1.00 94.00 113 ALA A CA 1
ATOM 908 C C . ALA A 1 113 ? -15.838 0.993 -0.066 1.00 94.00 113 ALA A C 1
ATOM 910 O O . ALA A 1 113 ? -16.244 0.302 0.871 1.00 94.00 113 ALA A O 1
ATOM 911 N N . GLU A 1 114 ? -14.902 0.572 -0.906 1.00 95.56 114 GLU A N 1
ATOM 912 C CA . GLU A 1 114 ? -14.216 -0.706 -0.796 1.00 95.56 114 GLU A CA 1
ATOM 913 C C . GLU A 1 114 ? -12.705 -0.506 -0.688 1.00 95.56 114 GLU A C 1
ATOM 915 O O . GLU A 1 114 ? -12.140 0.401 -1.294 1.00 95.56 114 GLU A O 1
ATOM 920 N N . VAL A 1 115 ? -12.034 -1.399 0.037 1.00 96.38 115 VAL A N 1
ATOM 921 C CA . VAL A 1 115 ? -10.574 -1.517 0.024 1.00 96.38 115 VAL A CA 1
ATOM 922 C C . VAL A 1 115 ? -10.199 -2.823 -0.645 1.00 96.38 115 VAL A C 1
ATOM 924 O O . VAL A 1 115 ? -10.508 -3.908 -0.149 1.00 96.38 115 VAL A O 1
ATOM 927 N N . HIS A 1 116 ? -9.542 -2.718 -1.794 1.00 96.44 116 HIS A N 1
ATOM 928 C CA . HIS A 1 116 ? -9.027 -3.859 -2.538 1.00 96.44 116 HIS A CA 1
ATOM 929 C C . HIS A 1 116 ? -7.594 -4.115 -2.084 1.00 96.44 116 HIS A C 1
ATOM 931 O O . HIS A 1 116 ? -6.737 -3.237 -2.189 1.00 96.44 116 HIS A O 1
ATOM 937 N N . VAL A 1 117 ? -7.345 -5.325 -1.585 1.00 96.94 117 VAL A N 1
ATOM 938 C CA . VAL A 1 117 ? -6.019 -5.799 -1.185 1.00 96.94 117 VAL A CA 1
ATOM 939 C C . VAL A 1 117 ? -5.465 -6.650 -2.318 1.00 96.94 117 VAL A C 1
ATOM 941 O O . VAL A 1 117 ? -5.996 -7.723 -2.617 1.00 96.94 117 VAL A O 1
ATOM 944 N N . ILE A 1 118 ? -4.424 -6.163 -2.984 1.00 96.75 118 ILE A N 1
ATOM 945 C CA . ILE A 1 118 ? -3.874 -6.762 -4.204 1.00 96.75 118 ILE A CA 1
ATOM 946 C C . ILE A 1 118 ? -2.424 -7.144 -3.947 1.00 96.75 118 ILE A C 1
ATOM 948 O O . ILE A 1 118 ? -1.605 -6.291 -3.633 1.00 96.75 118 ILE A O 1
ATOM 952 N N . ALA A 1 119 ? -2.091 -8.416 -4.119 1.00 95.38 119 ALA A N 1
ATOM 953 C CA . ALA A 1 119 ? -0.718 -8.888 -4.072 1.00 95.38 119 ALA A CA 1
ATOM 954 C C . ALA A 1 119 ? -0.114 -8.922 -5.472 1.00 95.38 119 ALA A C 1
ATOM 956 O O . ALA A 1 119 ? -0.734 -9.425 -6.407 1.00 95.38 119 ALA A O 1
ATOM 957 N N . CYS A 1 120 ? 1.104 -8.418 -5.597 1.00 94.62 120 CYS A N 1
ATOM 958 C CA . CYS A 1 120 ? 1.904 -8.409 -6.809 1.00 94.62 120 CYS A CA 1
ATOM 959 C C . CYS A 1 120 ? 3.222 -9.127 -6.521 1.00 94.62 120 CYS A C 1
ATOM 961 O O . CYS A 1 120 ? 3.920 -8.787 -5.567 1.00 94.62 120 CYS A O 1
ATOM 963 N N . GLU A 1 121 ? 3.557 -10.121 -7.330 1.00 93.00 121 GLU A N 1
ATOM 964 C CA . GLU A 1 121 ? 4.801 -10.869 -7.197 1.00 93.00 121 GLU A CA 1
ATOM 965 C C . GLU A 1 121 ? 5.948 -10.118 -7.874 1.00 93.00 121 GLU A C 1
ATOM 967 O O . GLU A 1 121 ? 5.888 -9.831 -9.071 1.00 93.00 121 GLU A O 1
ATOM 972 N N . LEU A 1 122 ? 6.997 -9.810 -7.115 1.00 88.31 122 LEU A N 1
ATOM 973 C CA . LEU A 1 122 ? 8.243 -9.220 -7.590 1.00 88.31 122 LEU A CA 1
ATOM 974 C C . LEU A 1 122 ? 9.244 -10.341 -7.873 1.00 88.31 122 LEU A C 1
ATOM 976 O O . LEU A 1 122 ? 9.944 -10.812 -6.974 1.00 88.31 122 LEU A O 1
ATOM 980 N N . SER A 1 123 ? 9.322 -10.758 -9.130 1.00 82.62 123 SER A N 1
ATOM 981 C CA . SER A 1 123 ? 10.260 -11.786 -9.582 1.00 82.62 123 SER A CA 1
ATOM 982 C C . SER A 1 123 ? 10.958 -11.346 -10.865 1.00 82.62 123 SER A C 1
ATOM 984 O O . SER A 1 123 ? 10.582 -10.352 -11.470 1.00 82.62 123 SER A O 1
ATOM 986 N N . HIS A 1 124 ? 11.981 -12.073 -11.311 1.00 72.50 124 HIS A N 1
ATOM 987 C CA . HIS A 1 124 ? 12.586 -11.838 -12.632 1.00 72.50 124 HIS A CA 1
ATOM 988 C C . HIS A 1 124 ? 11.777 -12.465 -13.782 1.00 72.50 124 HIS A C 1
ATOM 990 O O . HIS A 1 124 ? 12.173 -12.368 -14.944 1.00 72.50 124 HIS A O 1
ATOM 996 N N . ALA A 1 125 ? 10.673 -13.139 -13.457 1.00 75.81 125 ALA A N 1
ATOM 997 C CA . ALA A 1 125 ? 9.846 -13.879 -14.393 1.00 75.81 125 ALA A CA 1
ATOM 998 C C . ALA A 1 125 ? 8.644 -13.037 -14.864 1.00 75.81 125 ALA A C 1
ATOM 1000 O O . ALA A 1 125 ? 8.673 -11.806 -14.886 1.00 75.81 125 ALA A O 1
ATOM 1001 N N . THR A 1 126 ? 7.585 -13.710 -15.314 1.00 81.94 126 THR A N 1
ATOM 1002 C CA . THR A 1 126 ? 6.373 -13.039 -15.798 1.00 81.94 126 THR A CA 1
ATOM 1003 C C . THR A 1 126 ? 5.657 -12.354 -14.628 1.00 81.94 126 THR A C 1
ATOM 1005 O O . THR A 1 126 ? 5.405 -13.028 -13.630 1.00 81.94 126 THR A O 1
ATOM 1008 N N . PRO A 1 127 ? 5.280 -11.064 -14.738 1.00 85.56 127 PRO A N 1
ATOM 1009 C CA . PRO A 1 127 ? 4.558 -10.366 -13.680 1.00 85.56 127 PRO A CA 1
ATOM 1010 C C . PRO A 1 127 ? 3.264 -11.099 -13.322 1.00 85.56 127 PRO A C 1
ATOM 1012 O O . PRO A 1 127 ? 2.391 -11.282 -14.174 1.00 85.56 127 PRO A O 1
ATOM 1015 N N . SER A 1 128 ? 3.128 -11.493 -12.059 1.00 91.81 128 SER A N 1
ATOM 1016 C CA . SER A 1 128 ? 1.932 -12.149 -11.540 1.00 91.81 128 SER A CA 1
ATOM 1017 C C . SER A 1 128 ? 1.300 -11.292 -10.442 1.00 91.81 128 SER A C 1
ATOM 1019 O O . SER A 1 128 ? 1.982 -10.579 -9.702 1.00 91.81 128 SER A O 1
ATOM 1021 N N . HIS A 1 129 ? -0.027 -11.297 -10.372 1.00 94.88 129 HIS A N 1
ATOM 1022 C CA . HIS A 1 129 ? -0.760 -10.577 -9.339 1.00 94.88 129 HIS A CA 1
ATOM 1023 C C . HIS A 1 129 ? -2.042 -11.322 -8.974 1.00 94.88 129 HIS A C 1
ATOM 1025 O O . HIS A 1 129 ? -2.573 -12.114 -9.756 1.00 94.88 129 HIS A O 1
ATOM 1031 N N . ARG A 1 130 ? -2.561 -11.046 -7.780 1.00 94.81 130 ARG A N 1
ATOM 1032 C CA . ARG A 1 130 ? -3.799 -11.629 -7.275 1.00 94.81 130 ARG A CA 1
ATOM 1033 C C . ARG A 1 130 ? -4.530 -10.641 -6.378 1.00 94.81 130 ARG A C 1
ATOM 1035 O O . ARG A 1 130 ? -3.948 -10.065 -5.465 1.00 94.81 130 ARG A O 1
ATOM 1042 N N . LEU A 1 131 ? -5.836 -10.506 -6.588 1.00 95.75 131 LEU A N 1
ATOM 1043 C CA . LEU A 1 131 ? -6.716 -9.885 -5.603 1.00 95.75 131 LEU A CA 1
ATOM 1044 C C . LEU A 1 131 ? -6.851 -10.834 -4.408 1.00 95.75 131 LEU A C 1
ATOM 1046 O O . LEU A 1 131 ? -7.387 -11.934 -4.553 1.00 95.75 131 LEU A O 1
ATOM 1050 N N . LEU A 1 132 ? -6.339 -10.423 -3.252 1.00 95.62 132 LEU A N 1
ATOM 1051 C CA . LEU A 1 132 ? -6.400 -11.212 -2.027 1.00 95.62 132 LEU A CA 1
ATOM 1052 C C . LEU A 1 132 ? -7.758 -11.072 -1.346 1.00 95.62 132 LEU A C 1
ATOM 1054 O O . LEU A 1 132 ? -8.344 -12.078 -0.958 1.00 95.62 132 LEU A O 1
ATOM 1058 N N . GLN A 1 133 ? -8.249 -9.837 -1.215 1.00 96.50 133 GLN A N 1
ATOM 1059 C CA . GLN A 1 133 ? -9.491 -9.539 -0.509 1.00 96.50 133 GLN A CA 1
ATOM 1060 C C . GLN A 1 133 ? -10.109 -8.219 -0.983 1.00 96.50 133 GLN A C 1
ATOM 1062 O O . GLN A 1 133 ? -9.402 -7.299 -1.397 1.00 96.50 133 GLN A O 1
ATOM 1067 N N . VAL A 1 134 ? -11.436 -8.127 -0.881 1.00 96.38 134 VAL A N 1
ATOM 1068 C CA . VAL A 1 134 ? -12.193 -6.876 -0.992 1.00 96.38 134 VAL A CA 1
ATOM 1069 C C . VAL A 1 134 ? -12.925 -6.638 0.323 1.00 96.38 134 VAL A C 1
ATOM 1071 O O . VAL A 1 134 ? -13.750 -7.454 0.735 1.00 96.38 134 VAL A O 1
ATOM 1074 N N . HIS A 1 135 ? -12.616 -5.526 0.980 1.00 96.06 135 HIS A N 1
ATOM 1075 C CA . HIS A 1 135 ? -13.268 -5.093 2.213 1.00 96.06 135 HIS A CA 1
ATOM 1076 C C . HIS A 1 135 ? -14.282 -4.010 1.909 1.00 96.06 135 HIS A C 1
ATOM 1078 O O . HIS A 1 135 ? -13.901 -2.947 1.436 1.00 96.06 135 HIS A O 1
ATOM 1084 N N . ARG A 1 136 ? -15.557 -4.245 2.208 1.00 94.62 136 ARG A N 1
ATOM 1085 C CA . ARG A 1 136 ? -16.576 -3.190 2.149 1.00 94.62 136 ARG A CA 1
ATOM 1086 C C . ARG A 1 136 ? -16.519 -2.387 3.434 1.00 94.62 136 ARG A C 1
ATOM 1088 O O . ARG A 1 136 ? -16.680 -2.959 4.506 1.00 94.62 136 ARG A O 1
ATOM 1095 N N . LEU A 1 137 ? -16.273 -1.088 3.336 1.00 92.31 137 LEU A N 1
ATOM 1096 C CA . LEU A 1 137 ? -16.220 -0.216 4.499 1.00 92.31 137 LEU A CA 1
ATOM 1097 C C . LEU A 1 137 ? -17.622 0.322 4.850 1.00 92.31 137 LEU A C 1
ATOM 1099 O O . LEU A 1 137 ? -18.465 0.465 3.959 1.00 92.31 137 LEU A O 1
ATOM 1103 N N . PRO A 1 138 ? -17.894 0.622 6.134 1.00 90.56 138 PRO A N 1
ATOM 1104 C CA . PRO A 1 138 ? -19.127 1.260 6.560 1.00 90.56 138 PRO A CA 1
ATOM 1105 C C . PRO A 1 138 ? -19.302 2.611 5.867 1.00 90.56 138 PRO A C 1
ATOM 1107 O O . PRO A 1 138 ? -18.400 3.452 5.854 1.00 90.56 138 PRO A O 1
ATOM 1110 N N . SER A 1 139 ? -20.480 2.798 5.281 1.00 88.31 139 SER A N 1
ATOM 1111 C CA . SER A 1 139 ? -20.896 4.058 4.676 1.00 88.31 139 SER A CA 1
ATOM 1112 C C . SER A 1 139 ? -21.848 4.781 5.639 1.00 88.31 139 SER A C 1
ATOM 1114 O O . SER A 1 139 ? -22.687 4.122 6.263 1.00 88.31 139 SER A O 1
ATOM 1116 N N . PRO A 1 140 ? -21.748 6.118 5.767 1.00 90.38 140 PRO A N 1
ATOM 1117 C CA . PRO A 1 140 ? -20.893 7.018 4.980 1.00 90.38 140 PRO A CA 1
ATOM 1118 C C . PRO A 1 140 ? -19.491 7.259 5.563 1.00 90.38 140 PRO A C 1
ATOM 1120 O O . PRO A 1 140 ? -18.722 8.014 4.977 1.00 90.38 140 PRO A O 1
ATOM 1123 N N . GLN A 1 141 ? -19.141 6.646 6.698 1.00 89.44 141 GLN A N 1
ATOM 1124 C CA . GLN A 1 141 ? -17.967 7.027 7.497 1.00 89.44 141 GLN A CA 1
ATOM 1125 C C . GLN A 1 141 ? -16.651 6.961 6.709 1.00 89.44 141 GLN A C 1
ATOM 1127 O O . GLN A 1 141 ? -15.802 7.834 6.854 1.00 89.44 141 GLN A O 1
ATOM 1132 N N . PHE A 1 142 ? -16.486 5.950 5.854 1.00 91.06 142 PHE A N 1
ATOM 1133 C CA . PHE A 1 142 ? -15.247 5.718 5.104 1.00 91.06 142 PHE A CA 1
ATOM 1134 C C . PHE A 1 142 ? -15.387 5.942 3.594 1.00 91.06 142 PHE A C 1
ATOM 1136 O O . PHE A 1 142 ? -14.538 5.503 2.811 1.00 91.06 142 PHE A O 1
ATOM 1143 N N . ASP A 1 143 ? -16.467 6.600 3.170 1.00 90.00 143 ASP A N 1
ATOM 1144 C CA . ASP A 1 143 ? -16.673 6.906 1.756 1.00 90.00 143 ASP A CA 1
ATOM 1145 C C . ASP A 1 143 ? -15.587 7.849 1.226 1.00 90.00 143 ASP A C 1
ATOM 1147 O O . ASP A 1 143 ? -15.067 7.618 0.135 1.00 90.00 143 ASP A O 1
ATOM 1151 N N . ASP A 1 144 ? -15.172 8.807 2.055 1.00 82.25 144 ASP A N 1
ATOM 1152 C CA . ASP A 1 144 ? -14.049 9.704 1.810 1.00 82.25 144 ASP A CA 1
ATOM 1153 C C . ASP A 1 144 ? -12.936 9.407 2.827 1.00 82.25 144 ASP A C 1
ATOM 1155 O O . ASP A 1 144 ? -12.940 9.897 3.961 1.00 82.25 144 ASP A O 1
ATOM 1159 N N . THR A 1 145 ? -11.982 8.551 2.444 1.00 75.94 145 THR A N 1
ATOM 1160 C CA . THR A 1 145 ? -10.852 8.217 3.327 1.00 75.94 145 THR A CA 1
ATOM 1161 C C . THR A 1 145 ? -10.037 9.469 3.631 1.00 75.94 145 THR A C 1
ATOM 1163 O O . THR A 1 145 ? -9.589 10.160 2.717 1.00 75.94 145 THR A O 1
ATOM 1166 N N . THR A 1 146 ? -9.814 9.743 4.918 1.00 78.06 146 THR A N 1
ATOM 1167 C CA . THR A 1 146 ? -9.103 10.949 5.365 1.00 78.06 146 THR A CA 1
ATOM 1168 C C . THR A 1 146 ? -7.627 10.672 5.616 1.00 78.06 146 THR A C 1
ATOM 1170 O O . THR A 1 146 ? -6.772 11.474 5.248 1.00 78.06 146 THR A O 1
ATOM 1173 N N . GLU A 1 147 ? -7.311 9.517 6.204 1.00 90.56 147 GLU A N 1
ATOM 1174 C CA . GLU A 1 147 ? -5.933 9.119 6.474 1.00 90.56 147 GLU A CA 1
ATOM 1175 C C . GLU A 1 147 ? -5.776 7.597 6.411 1.00 90.56 147 GLU A C 1
ATOM 1177 O O . GLU A 1 147 ? -6.657 6.843 6.827 1.00 90.56 147 GLU A O 1
ATOM 1182 N N . ALA A 1 148 ? -4.623 7.148 5.919 1.00 93.38 148 ALA A N 1
ATOM 1183 C CA . ALA A 1 148 ? -4.195 5.762 5.984 1.00 93.38 148 ALA A CA 1
ATOM 1184 C C . ALA A 1 148 ? -2.786 5.678 6.582 1.00 93.38 148 ALA A C 1
ATOM 1186 O O . ALA A 1 148 ? -1.870 6.400 6.179 1.00 93.38 148 ALA A O 1
ATOM 1187 N N . ILE A 1 149 ? -2.616 4.795 7.563 1.00 93.25 149 ILE A N 1
ATOM 1188 C CA . ILE A 1 149 ? -1.380 4.630 8.321 1.00 93.25 149 ILE A CA 1
ATOM 1189 C C . ILE A 1 149 ? -0.943 3.173 8.228 1.00 93.25 149 ILE A C 1
ATOM 1191 O O . ILE A 1 149 ? -1.580 2.270 8.766 1.00 93.25 149 ILE A O 1
ATOM 1195 N N . ASN A 1 150 ? 0.178 2.954 7.550 1.00 91.62 150 ASN A N 1
ATOM 1196 C CA . ASN A 1 150 ? 0.849 1.664 7.499 1.00 91.62 150 ASN A CA 1
ATOM 1197 C C . ASN A 1 150 ? 1.729 1.496 8.747 1.00 91.62 150 ASN A C 1
ATOM 1199 O O . ASN A 1 150 ? 2.746 2.180 8.886 1.00 91.62 150 ASN A O 1
ATOM 1203 N N . THR A 1 151 ? 1.358 0.584 9.644 1.00 90.19 151 THR A N 1
ATOM 1204 C CA . THR A 1 151 ? 2.120 0.272 10.868 1.00 90.19 151 THR A CA 1
ATOM 1205 C C . THR A 1 151 ? 3.118 -0.876 10.679 1.00 90.19 151 THR A C 1
ATOM 1207 O O . THR A 1 151 ? 3.843 -1.219 11.607 1.00 90.19 151 THR A O 1
ATOM 1210 N N . GLY A 1 152 ? 3.191 -1.463 9.482 1.00 85.50 152 GLY A N 1
ATOM 1211 C CA . GLY A 1 152 ? 3.939 -2.686 9.174 1.00 85.50 152 GLY A CA 1
ATOM 1212 C C . GLY A 1 152 ? 3.084 -3.943 9.331 1.00 85.50 152 GLY A C 1
ATOM 1213 O O . GLY A 1 152 ? 3.007 -4.746 8.406 1.00 85.50 152 GLY A O 1
ATOM 1214 N N . ASP A 1 153 ? 2.369 -4.060 10.453 1.00 87.81 153 ASP A N 1
ATOM 1215 C CA . ASP A 1 153 ? 1.524 -5.228 10.744 1.00 87.81 153 ASP A CA 1
ATOM 1216 C C . ASP A 1 153 ? 0.056 -5.010 10.380 1.00 87.81 153 ASP A C 1
ATOM 1218 O O . ASP A 1 153 ? -0.687 -5.973 10.198 1.00 87.81 153 ASP A O 1
ATOM 1222 N N . HIS A 1 154 ? -0.385 -3.752 10.328 1.00 92.31 154 HIS A N 1
ATOM 1223 C CA . HIS A 1 154 ? -1.751 -3.381 9.984 1.00 92.31 154 HIS A CA 1
ATOM 1224 C C . HIS A 1 154 ? -1.760 -2.149 9.077 1.00 92.31 154 HIS A C 1
ATOM 1226 O O . HIS A 1 154 ? -0.910 -1.258 9.175 1.00 92.31 154 HIS A O 1
ATOM 1232 N N . LEU A 1 155 ? -2.770 -2.075 8.217 1.00 94.75 155 LEU A N 1
ATOM 1233 C CA . LEU A 1 155 ? -3.196 -0.819 7.624 1.00 94.75 155 LEU A CA 1
ATOM 1234 C C . LEU A 1 155 ? -4.337 -0.251 8.462 1.00 94.75 155 LEU A C 1
ATOM 1236 O O . LEU A 1 155 ? -5.391 -0.873 8.572 1.00 94.75 155 LEU A O 1
ATOM 1240 N N . ILE A 1 156 ? -4.129 0.935 9.023 1.00 94.75 156 ILE A N 1
ATOM 1241 C CA . ILE A 1 156 ? -5.140 1.657 9.792 1.00 94.75 156 ILE A CA 1
ATOM 1242 C C . ILE A 1 156 ? -5.713 2.756 8.913 1.00 94.75 156 ILE A C 1
ATOM 1244 O O . ILE A 1 156 ? -4.985 3.640 8.469 1.00 94.75 156 ILE A O 1
ATOM 1248 N N . ILE A 1 157 ? -7.014 2.703 8.672 1.00 94.88 157 ILE A N 1
ATOM 1249 C CA . ILE A 1 157 ? -7.757 3.696 7.902 1.00 94.88 157 ILE A CA 1
ATOM 1250 C C . ILE A 1 157 ? -8.557 4.526 8.892 1.00 94.88 157 ILE A C 1
ATOM 1252 O O . ILE A 1 157 ? -9.330 3.964 9.666 1.00 94.88 157 ILE A O 1
ATOM 1256 N N . LYS A 1 158 ? -8.379 5.846 8.866 1.00 93.00 158 LYS A N 1
ATOM 1257 C CA . LYS A 1 158 ? -9.142 6.782 9.692 1.00 93.00 158 LYS A CA 1
ATOM 1258 C C . LYS A 1 158 ? -10.134 7.557 8.833 1.00 93.00 158 LYS A C 1
ATOM 1260 O O . LYS A 1 158 ? -9.781 8.110 7.787 1.00 93.00 158 LYS A O 1
ATOM 1265 N N . SER A 1 159 ? -11.373 7.584 9.301 1.00 90.88 159 SER A N 1
ATOM 1266 C CA . SER A 1 159 ? -12.420 8.467 8.787 1.00 90.88 159 SER A CA 1
ATOM 1267 C C . SER A 1 159 ? -12.292 9.880 9.364 1.00 90.88 159 SER A C 1
ATOM 1269 O O . SER A 1 159 ? -11.595 10.107 10.356 1.00 90.88 159 SER A O 1
ATOM 1271 N N . ALA A 1 160 ? -13.049 10.821 8.799 1.00 86.44 160 ALA A N 1
ATOM 1272 C CA . ALA A 1 160 ? -13.132 12.192 9.299 1.00 86.44 160 ALA A CA 1
ATOM 1273 C C . ALA A 1 160 ? -13.747 12.280 10.710 1.00 86.44 160 ALA A C 1
ATOM 1275 O O . ALA A 1 160 ? -13.494 13.235 11.443 1.00 86.44 160 ALA A O 1
ATOM 1276 N N . THR A 1 161 ? -14.540 11.281 11.103 1.00 85.94 161 THR A N 1
ATOM 1277 C CA . THR A 1 161 ? -15.171 11.166 12.425 1.00 85.94 161 THR A CA 1
ATOM 1278 C C . THR A 1 161 ? -14.303 10.430 13.448 1.00 85.94 161 THR A C 1
ATOM 1280 O O . THR A 1 161 ? -14.747 10.207 14.571 1.00 85.94 161 THR A O 1
ATOM 1283 N N . ASN A 1 162 ? -13.050 10.106 13.101 1.00 86.38 162 ASN A N 1
ATOM 1284 C CA . ASN A 1 162 ? -12.118 9.300 13.899 1.00 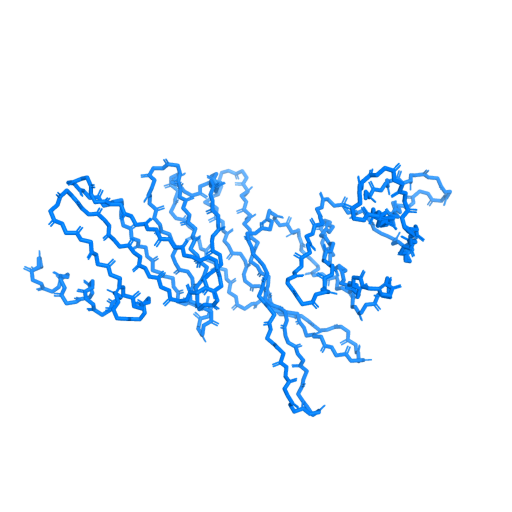86.38 162 ASN A CA 1
ATOM 1285 C C . ASN A 1 162 ? -12.565 7.846 14.142 1.00 86.38 162 ASN A C 1
ATOM 1287 O O . ASN A 1 162 ? -12.006 7.178 15.013 1.00 86.38 162 ASN A O 1
ATOM 1291 N N . ASP A 1 163 ? -13.523 7.325 13.369 1.00 90.75 163 ASP A N 1
ATOM 1292 C CA . ASP A 1 163 ? -13.709 5.878 13.253 1.00 90.75 163 ASP A CA 1
ATOM 1293 C C . ASP A 1 163 ? -12.487 5.277 12.567 1.00 90.75 163 ASP A C 1
ATOM 1295 O O . ASP A 1 163 ? -11.943 5.862 11.620 1.00 90.75 163 ASP A O 1
ATOM 1299 N N . GLU A 1 164 ? -12.095 4.088 13.006 1.00 93.38 164 GLU A N 1
ATOM 1300 C CA . GLU A 1 164 ? -10.938 3.399 12.466 1.00 93.38 164 GLU A CA 1
ATOM 1301 C C . GLU A 1 164 ? -11.302 2.023 11.918 1.00 93.38 164 GLU A C 1
ATOM 1303 O O . GLU A 1 164 ? -12.076 1.272 12.514 1.00 93.38 164 GLU A O 1
ATOM 1308 N N . ALA A 1 165 ? -10.696 1.676 10.788 1.00 94.19 165 ALA A N 1
ATOM 1309 C CA . ALA A 1 165 ? -10.780 0.358 10.184 1.00 94.19 165 ALA A CA 1
ATOM 1310 C C . ALA A 1 165 ? -9.363 -0.206 10.038 1.00 94.19 165 ALA A C 1
ATOM 1312 O O . ALA A 1 165 ? -8.507 0.404 9.398 1.00 94.19 165 ALA A O 1
ATOM 1313 N N . TRP A 1 166 ? -9.091 -1.336 10.684 1.00 94.38 166 TRP A N 1
ATOM 1314 C CA . TRP A 1 166 ? -7.772 -1.959 10.737 1.00 94.38 166 TRP A CA 1
ATOM 1315 C C . TRP A 1 166 ? -7.771 -3.231 9.900 1.00 94.38 166 TRP A C 1
ATOM 1317 O O . TRP A 1 166 ? -8.488 -4.180 10.218 1.00 94.38 166 TRP A O 1
ATOM 1327 N N . ILE A 1 167 ? -6.950 -3.266 8.855 1.00 95.00 167 ILE A N 1
ATOM 1328 C CA . ILE A 1 167 ? -6.739 -4.453 8.023 1.00 95.00 167 ILE A CA 1
ATOM 1329 C C . ILE A 1 167 ? -5.426 -5.102 8.450 1.00 95.00 167 ILE A C 1
ATOM 1331 O O . ILE A 1 167 ? -4.383 -4.447 8.428 1.00 95.00 167 ILE A O 1
ATOM 1335 N N . SER A 1 168 ? -5.477 -6.376 8.837 1.00 92.19 168 SER A N 1
ATOM 1336 C CA . SER A 1 168 ? -4.282 -7.138 9.216 1.00 92.19 168 SER A CA 1
ATOM 1337 C C . SER A 1 168 ? -3.429 -7.454 7.995 1.00 92.19 168 SER A C 1
ATOM 1339 O O . SER A 1 168 ? -3.928 -7.897 6.961 1.00 92.19 168 SER A O 1
ATOM 1341 N N . ALA A 1 169 ? -2.122 -7.263 8.131 1.00 88.75 169 ALA A N 1
ATOM 1342 C CA . ALA A 1 169 ? -1.166 -7.601 7.094 1.00 88.75 169 ALA A CA 1
ATOM 1343 C C . ALA A 1 169 ? -0.786 -9.096 7.114 1.00 88.75 169 ALA A C 1
ATOM 1345 O O . ALA A 1 169 ? -0.395 -9.648 6.089 1.00 88.75 169 ALA A O 1
ATOM 1346 N N . ALA A 1 170 ? -0.949 -9.769 8.262 1.00 88.19 170 ALA A N 1
ATOM 1347 C CA . ALA A 1 170 ? -0.721 -11.210 8.405 1.00 88.19 170 ALA A CA 1
ATOM 1348 C C . ALA A 1 170 ? -1.874 -12.051 7.829 1.00 88.19 170 ALA A C 1
ATOM 1350 O O . ALA A 1 170 ? -1.645 -13.122 7.268 1.00 88.19 170 ALA A O 1
ATOM 1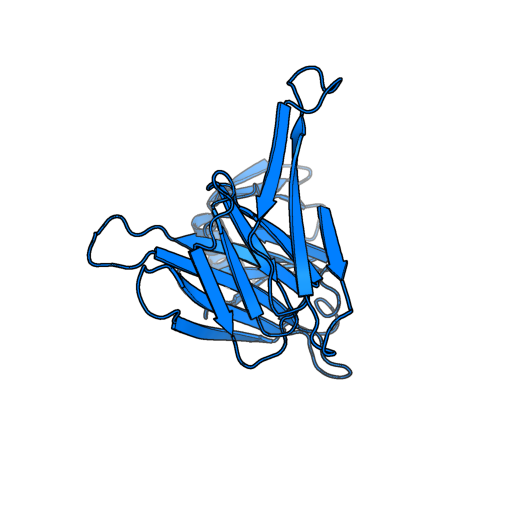351 N N . ASP A 1 171 ? -3.113 -11.565 7.946 1.00 90.88 171 ASP A N 1
ATOM 1352 C CA . ASP A 1 171 ? -4.279 -12.141 7.275 1.00 90.88 171 ASP A CA 1
ATOM 1353 C C . ASP A 1 171 ? -5.112 -11.016 6.646 1.00 90.88 171 ASP A C 1
ATOM 1355 O O . ASP A 1 171 ? -5.922 -10.393 7.338 1.00 90.88 171 ASP A O 1
ATOM 1359 N N . PRO A 1 172 ? -4.981 -10.773 5.329 1.00 90.19 172 PRO A N 1
ATOM 1360 C CA . PRO A 1 172 ? -5.646 -9.666 4.649 1.00 90.19 172 PRO A CA 1
ATOM 1361 C C . PRO A 1 172 ? -7.170 -9.793 4.627 1.00 90.19 172 PRO A C 1
ATOM 1363 O O . PRO A 1 172 ? -7.836 -8.879 4.155 1.00 90.19 172 PRO A O 1
ATOM 1366 N N . ARG A 1 173 ? -7.746 -10.901 5.113 1.00 91.12 173 ARG A N 1
ATOM 1367 C CA . ARG A 1 173 ? -9.195 -11.080 5.285 1.00 91.12 173 ARG A CA 1
ATOM 1368 C C . ARG A 1 173 ? -9.706 -10.520 6.608 1.00 91.12 173 ARG A C 1
ATOM 1370 O O . ARG A 1 173 ? -10.911 -10.328 6.745 1.00 91.12 173 ARG A O 1
ATOM 1377 N N . GLN A 1 174 ? -8.825 -10.268 7.572 1.00 91.81 174 GLN A N 1
ATOM 1378 C CA . GLN A 1 174 ? -9.209 -9.755 8.880 1.00 91.81 174 GLN A CA 1
ATOM 1379 C C . GLN A 1 174 ? -9.324 -8.235 8.838 1.00 91.81 174 GLN A C 1
ATOM 1381 O O . GLN A 1 174 ? -8.356 -7.526 8.557 1.00 91.81 174 GLN A O 1
ATOM 1386 N N . LEU A 1 175 ? -10.526 -7.760 9.150 1.00 92.50 175 LEU A N 1
ATOM 1387 C CA . LEU A 1 175 ? -10.873 -6.355 9.261 1.00 92.50 175 LEU A CA 1
ATOM 1388 C C . LEU A 1 175 ? -11.491 -6.111 10.634 1.00 92.50 175 LEU A C 1
ATOM 1390 O O . LEU A 1 175 ? -12.481 -6.748 10.990 1.00 92.50 175 LEU A O 1
ATOM 1394 N N . THR A 1 176 ? -10.907 -5.190 11.391 1.00 91.69 176 THR A N 1
ATOM 1395 C CA . THR A 1 176 ? -11.416 -4.779 12.702 1.00 91.69 176 THR A CA 1
ATOM 1396 C C . THR A 1 176 ? -11.900 -3.343 12.623 1.00 91.69 176 THR A C 1
ATOM 1398 O O . THR A 1 176 ? -11.151 -2.465 12.204 1.00 91.69 176 THR A O 1
ATOM 1401 N N . TYR A 1 177 ? -13.135 -3.097 13.050 1.00 90.69 177 TYR A N 1
ATOM 1402 C CA . TYR A 1 177 ? -13.660 -1.744 13.199 1.00 90.69 177 TYR A CA 1
ATOM 1403 C C . TYR A 1 177 ? -13.559 -1.300 14.644 1.00 90.69 177 TYR A C 1
ATOM 1405 O O . TYR A 1 177 ? -13.954 -2.031 15.553 1.00 90.69 177 TYR A O 1
ATOM 1413 N N . LEU A 1 178 ? -13.066 -0.085 14.840 1.00 87.25 178 LEU A N 1
ATOM 1414 C CA . LEU A 1 178 ? -12.956 0.538 16.145 1.00 87.25 178 LEU A CA 1
ATOM 1415 C C . LEU A 1 178 ? -13.673 1.879 16.086 1.00 87.25 178 LEU A C 1
ATOM 1417 O O . LEU A 1 178 ? -13.304 2.760 15.308 1.00 87.25 178 LEU A O 1
ATOM 1421 N N . ALA A 1 179 ? -14.704 2.012 16.916 1.00 81.19 179 ALA A N 1
ATOM 1422 C CA . ALA A 1 179 ? -15.428 3.262 17.073 1.00 81.19 179 ALA A CA 1
ATOM 1423 C C . ALA A 1 179 ? -14.486 4.375 17.585 1.00 81.19 179 ALA A C 1
ATOM 1425 O O . ALA A 1 179 ? -13.434 4.079 18.179 1.00 81.19 179 ALA A O 1
ATOM 1426 N N . PRO A 1 180 ? -14.852 5.653 17.393 1.00 80.25 180 PRO A N 1
ATOM 1427 C CA . PRO A 1 180 ? -14.089 6.767 17.919 1.00 80.25 180 PRO A CA 1
ATOM 1428 C C . PRO A 1 180 ? -14.010 6.628 19.436 1.00 80.25 180 PRO A C 1
ATOM 1430 O O . PRO A 1 180 ? -14.987 6.267 20.099 1.00 80.25 180 PRO A O 1
ATOM 1433 N N . GLN A 1 181 ? -12.837 6.895 20.000 1.00 76.88 181 GLN A N 1
ATOM 1434 C CA . GLN A 1 181 ? -12.687 6.813 21.444 1.00 76.88 181 GLN A CA 1
ATOM 1435 C C . GLN A 1 181 ? -13.428 7.967 22.129 1.00 76.88 181 GLN A C 1
ATOM 1437 O O . GLN A 1 181 ? -13.351 9.121 21.708 1.00 76.88 181 GLN A O 1
ATOM 1442 N N . GLY A 1 182 ? -14.162 7.641 23.195 1.00 75.00 182 GLY A N 1
ATOM 1443 C CA . GLY A 1 182 ? -14.827 8.623 24.049 1.00 75.00 182 GLY A CA 1
ATOM 1444 C C . GLY A 1 182 ? -13.878 9.255 25.073 1.00 75.00 182 GLY A C 1
ATOM 1445 O O . GLY A 1 182 ? -12.713 8.883 25.193 1.00 75.00 182 GLY A O 1
ATOM 1446 N N . ASN A 1 183 ? -14.396 10.198 25.863 1.00 74.56 183 ASN A N 1
ATOM 1447 C CA . ASN A 1 183 ? -13.738 10.730 27.069 1.00 74.56 183 ASN A CA 1
ATOM 1448 C C . ASN A 1 183 ? -12.361 11.392 26.851 1.00 74.56 183 ASN A C 1
ATOM 1450 O O . ASN A 1 183 ? -11.534 11.427 27.760 1.00 74.56 183 ASN A O 1
ATOM 1454 N N . GLY A 1 184 ? -12.116 11.941 25.658 1.00 77.00 184 GLY A N 1
ATOM 1455 C CA . GLY A 1 184 ? -10.870 12.645 25.343 1.00 77.00 184 GLY A CA 1
ATOM 1456 C C . GLY A 1 184 ? -9.660 11.728 25.149 1.00 77.00 184 GLY A C 1
ATOM 1457 O O . GLY A 1 184 ? -8.536 12.225 25.144 1.00 77.00 184 GLY A O 1
ATOM 1458 N N . VAL A 1 185 ? -9.872 10.415 24.994 1.00 85.19 185 VAL A N 1
ATOM 1459 C CA . VAL A 1 185 ? -8.795 9.479 24.661 1.00 85.19 185 VAL A CA 1
ATOM 1460 C C . VAL A 1 185 ? -8.448 9.597 23.177 1.00 85.19 185 VAL A C 1
ATOM 1462 O O . VAL A 1 185 ? -9.325 9.636 22.315 1.00 85.19 185 VAL A O 1
ATOM 1465 N N . GLN A 1 186 ? -7.156 9.662 22.870 1.00 87.50 186 GLN A N 1
ATOM 1466 C CA . GLN A 1 186 ? -6.628 9.770 21.514 1.00 87.50 186 GLN A CA 1
ATOM 1467 C C . GLN A 1 186 ? -5.669 8.622 21.225 1.00 87.50 186 GLN A C 1
ATOM 1469 O O . GLN A 1 186 ? -4.842 8.273 22.067 1.00 87.50 186 GLN A O 1
ATOM 1474 N N . ARG A 1 187 ? -5.764 8.060 20.014 1.00 90.75 187 ARG A N 1
ATOM 1475 C CA . ARG A 1 187 ? -4.887 6.986 19.543 1.00 90.75 187 ARG A CA 1
ATOM 1476 C C . ARG A 1 187 ? -3.950 7.462 18.446 1.00 90.75 187 ARG A C 1
ATOM 1478 O O . ARG A 1 187 ? -4.373 7.995 17.412 1.00 90.75 187 ARG A O 1
ATOM 1485 N N . PHE A 1 188 ? -2.669 7.207 18.667 1.00 90.00 188 PHE A N 1
ATOM 1486 C CA . PHE A 1 188 ? -1.590 7.544 17.757 1.00 90.00 188 PHE A CA 1
ATOM 1487 C C . PHE A 1 188 ? -0.866 6.284 17.306 1.00 90.00 188 PHE A C 1
ATOM 1489 O O . PHE A 1 188 ? -0.681 5.334 18.069 1.00 90.00 188 PHE A O 1
ATOM 1496 N N . TYR A 1 189 ? -0.416 6.319 16.057 1.00 91.50 189 TYR A N 1
ATOM 1497 C CA . TYR A 1 189 ? 0.277 5.216 15.411 1.00 91.50 189 TYR A CA 1
ATOM 1498 C C . TYR A 1 189 ? 1.554 5.744 14.785 1.00 91.50 189 TYR A C 1
ATOM 1500 O O . TYR A 1 189 ? 1.562 6.799 14.147 1.00 91.50 189 TYR A O 1
ATOM 1508 N N . ALA A 1 190 ? 2.635 4.997 14.953 1.00 85.56 190 ALA A N 1
ATOM 1509 C CA . ALA A 1 190 ? 3.877 5.278 14.260 1.00 85.56 190 ALA A CA 1
ATOM 1510 C C . ALA A 1 190 ? 3.920 4.483 12.949 1.00 85.56 190 ALA A C 1
ATOM 1512 O O . ALA A 1 190 ? 3.632 3.285 12.918 1.00 85.56 190 ALA A O 1
ATOM 1513 N N . ARG A 1 191 ? 4.302 5.148 11.853 1.00 85.06 191 ARG A N 1
ATOM 1514 C CA . ARG A 1 191 ? 4.493 4.470 10.565 1.00 85.06 191 ARG A CA 1
ATOM 1515 C C . ARG A 1 191 ? 5.581 3.406 10.696 1.00 85.06 191 ARG A C 1
ATOM 1517 O O . ARG A 1 191 ? 6.620 3.664 11.303 1.00 85.06 191 ARG A O 1
ATOM 1524 N N . HIS A 1 192 ? 5.331 2.234 10.121 1.00 84.69 192 HIS A N 1
ATOM 1525 C CA . HIS A 1 192 ? 6.237 1.080 10.139 1.00 84.69 192 HIS A CA 1
ATOM 1526 C C . HIS A 1 192 ? 6.645 0.608 11.548 1.00 84.69 192 HIS A C 1
ATOM 1528 O O . HIS A 1 192 ? 7.703 0.004 11.722 1.00 84.69 192 HIS A O 1
ATOM 1534 N N . LYS A 1 193 ? 5.824 0.893 12.566 1.00 85.50 193 LYS A N 1
ATOM 1535 C CA . LYS A 1 193 ? 5.964 0.326 13.907 1.00 85.50 193 LYS A CA 1
ATOM 1536 C C . LYS A 1 193 ? 4.625 -0.231 14.363 1.00 85.50 193 LYS A C 1
ATOM 1538 O O . LYS A 1 193 ? 3.638 0.499 14.419 1.00 85.50 193 LYS A O 1
ATOM 1543 N N . SER A 1 194 ? 4.618 -1.497 14.768 1.00 86.94 194 SER A N 1
ATOM 1544 C CA . SER A 1 194 ? 3.442 -2.180 15.317 1.00 86.94 194 SER A CA 1
ATOM 1545 C C . SER A 1 194 ? 3.167 -1.748 16.760 1.00 86.94 194 SER A C 1
ATOM 1547 O O . SER A 1 194 ? 3.299 -2.518 17.713 1.00 86.94 194 SER A O 1
ATOM 1549 N N . GLN A 1 195 ? 2.862 -0.463 16.935 1.00 90.38 195 GLN A N 1
ATOM 1550 C CA . GLN A 1 195 ? 2.647 0.172 18.228 1.00 90.38 195 GLN A CA 1
ATOM 1551 C C . GLN A 1 195 ? 1.417 1.073 18.187 1.00 90.38 195 GLN A C 1
ATOM 1553 O O . GLN A 1 195 ? 1.182 1.788 17.211 1.00 90.38 195 GLN A O 1
ATOM 1558 N N . VAL A 1 196 ? 0.672 1.054 19.286 1.00 91.19 196 VAL A N 1
ATOM 1559 C CA . VAL A 1 196 ? -0.453 1.944 19.558 1.00 91.19 196 VAL A CA 1
ATOM 1560 C C . VAL A 1 196 ? -0.099 2.747 20.793 1.00 91.19 196 VAL A C 1
ATOM 1562 O O . VAL A 1 196 ? 0.270 2.181 21.823 1.00 91.19 196 VAL A O 1
ATOM 1565 N N . ILE A 1 197 ? -0.193 4.065 20.675 1.00 91.69 197 ILE A N 1
ATOM 1566 C CA . ILE A 1 197 ? -0.051 4.974 21.805 1.00 91.69 197 ILE A CA 1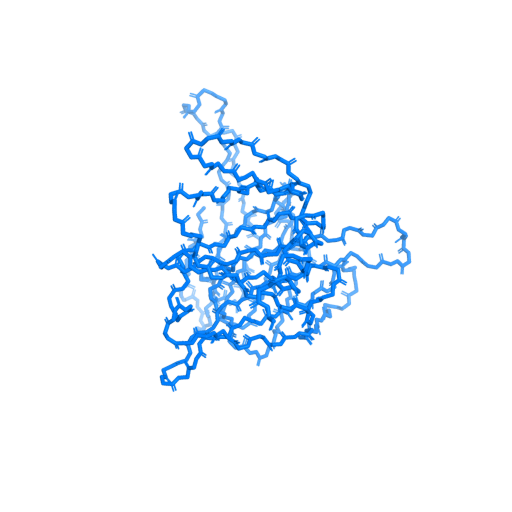
ATOM 1567 C C . ILE A 1 197 ? -1.440 5.518 22.101 1.00 91.69 197 ILE A C 1
ATOM 1569 O O . ILE A 1 197 ? -2.011 6.209 21.256 1.00 91.69 197 ILE A O 1
ATOM 1573 N N . GLU A 1 198 ? -1.980 5.214 23.278 1.00 91.19 198 GLU A N 1
ATOM 1574 C CA . GLU A 1 198 ? -3.226 5.824 23.740 1.00 91.19 198 GLU A CA 1
ATOM 1575 C C . GLU A 1 198 ? -2.924 6.874 24.796 1.00 91.19 198 GLU A C 1
ATOM 1577 O O . GLU A 1 198 ? -2.251 6.615 25.794 1.00 91.19 198 GLU A O 1
ATOM 1582 N N . MET A 1 199 ? -3.441 8.072 24.572 1.00 90.12 199 MET A N 1
ATOM 1583 C CA . MET A 1 199 ? -3.310 9.193 25.485 1.00 90.12 199 MET A CA 1
ATOM 1584 C C . MET A 1 199 ? -4.695 9.576 25.983 1.00 90.12 199 MET A C 1
ATOM 1586 O O . MET A 1 199 ? -5.559 9.931 25.187 1.00 90.12 199 MET A O 1
ATOM 1590 N N . SER A 1 200 ? -4.893 9.537 27.294 1.00 89.69 200 SER A N 1
ATOM 1591 C CA . SER A 1 200 ? -6.061 10.097 27.968 1.00 89.69 200 SER A CA 1
ATOM 1592 C C . SER A 1 200 ? -5.636 11.276 28.852 1.00 89.69 200 SER A C 1
ATOM 1594 O O . SER A 1 200 ? -4.439 11.507 29.043 1.00 89.69 200 SER A O 1
ATOM 1596 N N . PRO A 1 201 ? -6.583 12.012 29.457 1.00 88.94 201 PRO A N 1
ATOM 1597 C CA . PRO A 1 201 ? -6.232 13.050 30.422 1.00 88.94 201 PRO A CA 1
ATOM 1598 C C . PRO A 1 201 ? -5.517 12.524 31.683 1.00 88.94 201 PRO A C 1
ATOM 1600 O O . PRO A 1 201 ? -4.917 13.318 32.403 1.00 88.94 201 PRO A O 1
ATOM 1603 N N . GLN A 1 202 ? -5.590 11.219 31.984 1.00 90.44 202 GLN A N 1
ATOM 1604 C CA . GLN A 1 202 ? -5.052 10.627 33.220 1.00 90.44 202 GLN A CA 1
ATOM 1605 C C . GLN A 1 202 ? -3.918 9.621 33.000 1.00 90.44 202 GLN A C 1
ATOM 1607 O O . GLN A 1 202 ? -3.164 9.349 33.933 1.00 90.44 202 GLN A O 1
ATOM 1612 N N . TYR A 1 203 ? -3.797 9.035 31.810 1.00 88.69 203 TYR A N 1
ATOM 1613 C CA . TYR A 1 203 ? -2.809 7.999 31.526 1.00 88.69 203 TYR A CA 1
ATOM 1614 C C . TYR A 1 203 ? -2.279 8.092 30.097 1.00 88.69 203 TYR A C 1
ATOM 1616 O O . TYR A 1 203 ? -2.945 8.579 29.186 1.00 88.69 203 TYR A O 1
ATOM 1624 N N . LEU A 1 204 ? -1.075 7.557 29.913 1.00 92.19 204 LEU A N 1
ATOM 1625 C CA . LEU A 1 204 ? -0.450 7.331 28.618 1.00 92.19 204 LEU A CA 1
ATOM 1626 C C . LEU A 1 204 ? -0.037 5.862 28.558 1.00 92.19 204 LEU A C 1
ATOM 1628 O O . LEU A 1 204 ? 0.742 5.407 29.398 1.00 92.19 204 LEU A O 1
ATOM 1632 N N . THR A 1 205 ? -0.560 5.121 27.588 1.00 91.44 205 THR A N 1
ATOM 1633 C CA . THR A 1 205 ? -0.211 3.717 27.361 1.00 91.44 205 THR A CA 1
ATOM 1634 C C . THR A 1 205 ? 0.491 3.562 26.023 1.00 91.44 205 THR A C 1
ATOM 1636 O O . THR A 1 205 ? 0.180 4.240 25.046 1.00 91.44 205 THR A O 1
ATOM 1639 N N . VAL A 1 206 ? 1.469 2.659 25.991 1.00 92.69 206 VAL A N 1
ATOM 1640 C CA . VAL A 1 206 ? 2.156 2.244 24.769 1.00 92.69 206 VAL A CA 1
ATOM 1641 C C . VAL A 1 206 ? 2.078 0.730 24.711 1.00 92.69 206 VAL A C 1
ATOM 1643 O O . VAL A 1 206 ? 2.665 0.045 25.546 1.00 92.69 206 VAL A O 1
ATOM 1646 N N . ASP A 1 207 ? 1.345 0.219 23.732 1.00 91.31 207 ASP A N 1
ATOM 1647 C CA . ASP A 1 207 ? 1.137 -1.209 23.526 1.00 91.31 207 ASP A CA 1
ATOM 1648 C C . ASP A 1 207 ? 1.585 -1.625 22.125 1.00 91.31 207 ASP A C 1
ATOM 1650 O O . ASP A 1 207 ? 1.650 -0.812 21.201 1.00 91.31 207 ASP A O 1
ATOM 1654 N N . SER A 1 208 ? 1.862 -2.917 21.943 1.00 90.00 208 SER A N 1
ATOM 1655 C CA . SER A 1 208 ? 1.856 -3.490 20.597 1.00 90.00 208 SER A CA 1
ATOM 1656 C C . SER A 1 208 ? 0.420 -3.577 20.080 1.00 90.00 208 SER A C 1
ATOM 1658 O O . SER A 1 208 ? -0.518 -3.721 20.869 1.00 90.00 208 SER A O 1
ATOM 1660 N N . ILE A 1 209 ? 0.235 -3.547 18.758 1.00 88.25 209 ILE A N 1
ATOM 1661 C CA . ILE A 1 209 ? -1.106 -3.674 18.161 1.00 88.25 209 ILE A CA 1
ATOM 1662 C C . ILE A 1 209 ? -1.784 -4.977 18.606 1.00 88.25 209 ILE A C 1
ATOM 1664 O O . ILE A 1 209 ? -2.942 -4.961 19.013 1.00 88.25 209 ILE A O 1
ATOM 1668 N N . ALA A 1 210 ? -1.048 -6.091 18.613 1.00 86.56 210 ALA A N 1
ATOM 1669 C CA . ALA A 1 210 ? -1.570 -7.381 19.062 1.00 86.56 210 ALA A CA 1
ATOM 1670 C C . ALA A 1 210 ? -2.034 -7.352 20.530 1.00 86.56 210 ALA A C 1
ATOM 1672 O O . ALA A 1 210 ? -3.141 -7.794 20.836 1.00 86.56 210 ALA A O 1
ATOM 1673 N N . ASN A 1 211 ? -1.229 -6.787 21.438 1.00 88.50 211 ASN A N 1
ATOM 1674 C CA . ASN A 1 211 ? -1.612 -6.676 22.847 1.00 88.50 211 ASN A CA 1
ATOM 1675 C C . ASN A 1 211 ? -2.819 -5.756 23.029 1.00 88.50 211 ASN A C 1
ATOM 1677 O O . ASN A 1 211 ? -3.707 -6.060 23.824 1.00 88.50 211 ASN A O 1
ATOM 1681 N N . HIS A 1 212 ? -2.872 -4.651 22.286 1.00 88.75 212 HIS A N 1
ATOM 1682 C CA . HIS A 1 212 ? -4.000 -3.731 22.325 1.00 88.75 212 HIS A CA 1
ATOM 1683 C C . HIS A 1 212 ? -5.298 -4.414 21.862 1.00 88.75 212 HIS A C 1
ATOM 1685 O O . HIS A 1 212 ? -6.315 -4.332 22.545 1.00 88.75 212 HIS A O 1
ATOM 1691 N N . MET A 1 213 ? -5.247 -5.189 20.776 1.00 86.31 213 MET A N 1
ATOM 1692 C CA . MET A 1 213 ? -6.384 -5.983 20.291 1.00 86.31 213 MET A CA 1
ATOM 1693 C C . MET A 1 213 ? -6.885 -6.992 21.332 1.00 86.31 213 MET A C 1
ATOM 1695 O O . MET A 1 213 ? -8.092 -7.122 21.535 1.00 86.31 213 MET A O 1
ATOM 1699 N N . LEU A 1 214 ? -5.975 -7.666 22.043 1.00 87.44 214 LEU A N 1
ATOM 1700 C CA . LEU A 1 214 ? -6.345 -8.566 23.140 1.00 87.44 214 LEU A CA 1
ATOM 1701 C C . LEU A 1 214 ? -7.043 -7.818 24.285 1.00 87.44 214 LEU A C 1
ATOM 1703 O O . LEU A 1 214 ? -8.055 -8.295 24.796 1.00 87.44 214 LEU A O 1
ATOM 1707 N N . LYS A 1 215 ? -6.549 -6.631 24.665 1.00 88.06 215 LYS A N 1
ATOM 1708 C CA . LYS A 1 215 ? -7.196 -5.793 25.690 1.00 88.06 215 LYS A CA 1
ATOM 1709 C C . LYS A 1 215 ? -8.611 -5.392 25.274 1.00 88.06 215 LYS A C 1
ATOM 1711 O O . LYS A 1 215 ? -9.530 -5.524 26.080 1.00 88.06 215 LYS A O 1
ATOM 1716 N N . LEU A 1 216 ? -8.796 -4.963 24.025 1.00 85.06 216 LEU A N 1
ATOM 1717 C CA . LEU A 1 216 ? -10.110 -4.598 23.487 1.00 85.06 216 LEU A CA 1
ATOM 1718 C C . LEU A 1 216 ? -11.088 -5.781 23.507 1.00 85.06 216 LEU A C 1
ATOM 1720 O O . LEU A 1 216 ? -12.233 -5.623 23.928 1.00 85.06 216 LEU A O 1
ATOM 1724 N N . ALA A 1 217 ? -10.632 -6.976 23.120 1.00 83.50 217 ALA A N 1
ATOM 1725 C CA . ALA A 1 217 ? -11.458 -8.182 23.140 1.00 83.50 217 ALA A CA 1
ATOM 1726 C C . ALA A 1 217 ? -11.931 -8.545 24.562 1.00 83.50 217 ALA A C 1
ATOM 1728 O O . ALA A 1 217 ? -13.096 -8.889 24.762 1.00 83.50 217 ALA A O 1
ATOM 1729 N N . VAL A 1 218 ? -11.055 -8.417 25.566 1.00 82.81 218 VAL A N 1
ATOM 1730 C CA . VAL A 1 218 ? -11.406 -8.665 26.977 1.00 82.81 218 VAL A CA 1
ATOM 1731 C C . VAL A 1 218 ? -12.369 -7.602 27.514 1.00 82.81 218 VAL A C 1
ATOM 1733 O O . VAL A 1 218 ? -13.281 -7.921 28.278 1.00 82.81 218 VAL A O 1
ATOM 1736 N N . GLN A 1 219 ? -12.202 -6.338 27.124 1.00 78.56 219 GLN A N 1
ATOM 1737 C CA . GLN A 1 219 ? -13.095 -5.256 27.551 1.00 78.56 219 GLN A CA 1
ATOM 1738 C C . GLN A 1 219 ? -14.512 -5.416 26.989 1.00 78.56 219 GLN A C 1
ATOM 1740 O O . GLN A 1 219 ? -15.476 -5.178 27.714 1.00 78.56 219 GLN A O 1
ATOM 1745 N N . GLN A 1 220 ? -14.658 -5.882 25.744 1.00 63.38 220 GLN A N 1
ATOM 1746 C CA . GLN A 1 220 ? -15.975 -6.157 25.157 1.00 63.38 220 GLN A CA 1
ATOM 1747 C C . GLN A 1 220 ? -16.755 -7.234 25.925 1.00 63.38 220 GLN A C 1
ATOM 1749 O O . GLN A 1 220 ? -17.963 -7.099 26.083 1.00 63.38 220 GLN A O 1
ATOM 1754 N N . GLN A 1 221 ? -16.082 -8.259 26.460 1.00 61.12 221 GLN A N 1
ATOM 1755 C CA . GLN A 1 221 ? -16.738 -9.312 27.249 1.00 61.12 221 GLN A CA 1
ATOM 1756 C C . GLN A 1 221 ? -17.316 -8.822 28.584 1.00 61.12 221 GLN A C 1
ATOM 1758 O O . GLN A 1 221 ? -18.201 -9.471 29.124 1.00 61.12 221 GLN A O 1
ATOM 1763 N N . HIS A 1 222 ? -16.833 -7.700 29.123 1.00 53.12 222 HIS A N 1
ATOM 1764 C CA . HIS A 1 222 ? -17.336 -7.140 30.382 1.00 53.12 222 HIS A CA 1
ATOM 1765 C C . HIS A 1 222 ? -18.499 -6.151 30.189 1.00 53.12 222 HIS A C 1
ATOM 1767 O O . HIS A 1 222 ? -19.105 -5.730 31.172 1.00 53.12 222 HIS A O 1
ATOM 1773 N N . LEU A 1 223 ? -18.787 -5.751 28.946 1.00 48.62 223 LEU A N 1
ATOM 1774 C CA . LEU A 1 223 ? -19.844 -4.794 28.588 1.00 48.62 223 LEU A CA 1
ATOM 1775 C C . LEU A 1 223 ? -21.069 -5.457 27.929 1.00 48.62 223 LEU A C 1
ATOM 1777 O O . LEU A 1 223 ? -22.044 -4.757 27.652 1.00 48.62 223 LEU A O 1
ATOM 1781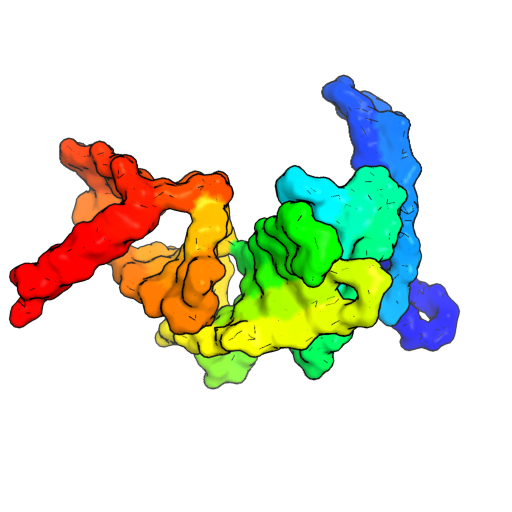 N N . ALA A 1 224 ? -21.011 -6.767 27.669 1.00 42.34 224 ALA A N 1
ATOM 1782 C CA . ALA A 1 224 ? -22.098 -7.592 27.136 1.00 42.34 224 ALA A CA 1
ATOM 1783 C C . ALA A 1 224 ? -22.780 -8.388 28.257 1.00 42.34 224 ALA A C 1
ATOM 1785 O O . ALA A 1 224 ? -24.017 -8.559 28.171 1.00 42.34 224 ALA A O 1
#

Sequence (224 aa):
MAWQQELVMGKPRSGICKYSLTPTLDTLASIREFKQLRHELRHIECLSEDRLIGYGQTRVTIWDHRSGDTLMNYDLGRPLGSSLAAMHYPSIDIDQSSMLVLYQHLKEPNRPAEVHVIACELSHATPSHRLLQVHRLPSPQFDDTTEAINTGDHLIIKSATNDEAWISAADPRQLTYLAPQGNGVQRFYARHKSQVIEMSPQYLTVDSIANHMLKLAVQQQHLA

Foldseek 3Di:
DKDWDDDDPGFTKIKDKDWDADPVNPDTPDIDIADMDRFDFDDWDADPQQWIWTDGQQKIWIARNPRNYTQDIDRNVHGFADWQDKAWADDPDPVAFIKIWTWGWDADPPFAIKTWTKIWTRDPDHTDIDGQDIGGDDPPFPNPFDHWAAQNQWIWTQGPQRWIWIAGPVRNHDIDTDHHDPQQWDWDGDHNHQWIWIDHPVDIDIDGVVVVVVVVVVVVVVVD

pLDDT: mean 86.38, std 10.84, range [42.34, 96.94]